Protein AF-I1QKT0-F1 (afdb_monomer_lite)

Structure (mmCIF, N/CA/C/O backbone):
data_AF-I1QKT0-F1
#
_entry.id   AF-I1QKT0-F1
#
loop_
_atom_site.group_PDB
_atom_site.id
_atom_site.type_symbol
_atom_site.label_atom_id
_atom_site.label_alt_id
_atom_site.label_comp_id
_atom_site.label_asym_id
_atom_site.label_entity_id
_atom_site.label_seq_id
_atom_site.pdbx_PDB_ins_code
_atom_site.Cartn_x
_atom_site.Cartn_y
_atom_site.Cartn_z
_atom_site.occupancy
_atom_site.B_iso_or_equiv
_atom_site.auth_seq_id
_atom_site.auth_comp_id
_atom_site.auth_asym_id
_atom_site.auth_atom_id
_atom_site.pdbx_PDB_model_num
ATOM 1 N N . MET A 1 1 ? 11.987 -48.556 74.167 1.00 38.94 1 MET A N 1
ATOM 2 C CA . MET A 1 1 ? 12.507 -47.455 73.329 1.00 38.94 1 MET A CA 1
ATOM 3 C C . MET A 1 1 ? 12.146 -47.822 71.893 1.00 38.94 1 MET A C 1
ATOM 5 O O . MET A 1 1 ? 12.717 -48.773 71.391 1.00 38.94 1 MET A O 1
ATOM 9 N N . LEU A 1 2 ? 10.962 -47.470 71.388 1.00 40.78 2 LEU A N 1
ATOM 10 C CA . LEU A 1 2 ? 10.458 -46.146 70.986 1.00 40.78 2 LEU A CA 1
ATOM 11 C C . LEU A 1 2 ? 11.027 -45.693 69.625 1.00 40.78 2 LEU A C 1
ATOM 13 O O . LEU A 1 2 ? 12.238 -45.647 69.462 1.00 40.78 2 LEU A O 1
ATOM 17 N N . GLN A 1 3 ? 10.089 -45.321 68.743 1.00 53.59 3 GLN A N 1
ATOM 18 C CA . GLN A 1 3 ? 10.191 -44.650 67.435 1.00 53.59 3 GLN A CA 1
ATOM 19 C C . GLN A 1 3 ? 10.609 -45.531 66.244 1.00 53.59 3 GLN A C 1
ATOM 21 O O . GLN A 1 3 ? 11.749 -45.960 66.164 1.00 53.59 3 GLN A O 1
ATOM 26 N N . SER A 1 4 ? 9.725 -45.986 65.340 1.00 47.38 4 SER A N 1
ATOM 27 C CA . SER A 1 4 ? 8.708 -45.312 64.493 1.00 47.38 4 SER A CA 1
ATOM 28 C C . SER A 1 4 ? 9.282 -44.320 63.473 1.00 47.38 4 SER A C 1
ATOM 30 O O . SER A 1 4 ? 10.376 -43.814 63.672 1.00 47.38 4 SER A O 1
ATOM 32 N N . ASN A 1 5 ? 8.492 -44.076 62.410 1.00 53.00 5 ASN A N 1
ATOM 33 C CA . ASN A 1 5 ? 8.657 -43.192 61.236 1.00 53.00 5 ASN A CA 1
ATOM 34 C C . ASN A 1 5 ? 9.783 -43.571 60.247 1.00 53.00 5 ASN A C 1
ATOM 36 O O . ASN A 1 5 ? 10.953 -43.517 60.580 1.00 53.00 5 ASN A O 1
ATOM 40 N N . LYS A 1 6 ? 9.517 -43.876 58.970 1.00 52.69 6 LYS A N 1
ATOM 41 C CA . LYS A 1 6 ? 8.591 -43.176 58.069 1.00 52.69 6 LYS A CA 1
ATOM 42 C C . LYS A 1 6 ? 8.251 -44.054 56.854 1.00 52.69 6 LYS A C 1
ATOM 44 O O . LYS A 1 6 ? 9.139 -44.589 56.199 1.00 52.69 6 LYS A O 1
ATOM 49 N N . ALA A 1 7 ? 6.959 -44.167 56.571 1.00 55.19 7 ALA A N 1
ATOM 50 C CA . ALA A 1 7 ? 6.425 -44.650 55.308 1.00 55.19 7 ALA A CA 1
ATOM 51 C C . ALA A 1 7 ? 6.807 -43.704 54.166 1.00 55.19 7 ALA A C 1
ATOM 53 O O . ALA A 1 7 ? 6.730 -42.496 54.369 1.00 55.19 7 ALA A O 1
ATOM 54 N N . VAL A 1 8 ? 7.107 -44.252 52.988 1.00 50.03 8 VAL A N 1
ATOM 55 C CA . VAL A 1 8 ? 6.541 -43.784 51.713 1.00 50.03 8 VAL A CA 1
ATOM 56 C C . VAL A 1 8 ? 6.430 -45.028 50.820 1.00 50.03 8 VAL A C 1
ATOM 58 O O . VAL A 1 8 ? 7.341 -45.380 50.077 1.00 50.03 8 VAL A O 1
ATOM 61 N N . ALA A 1 9 ? 5.305 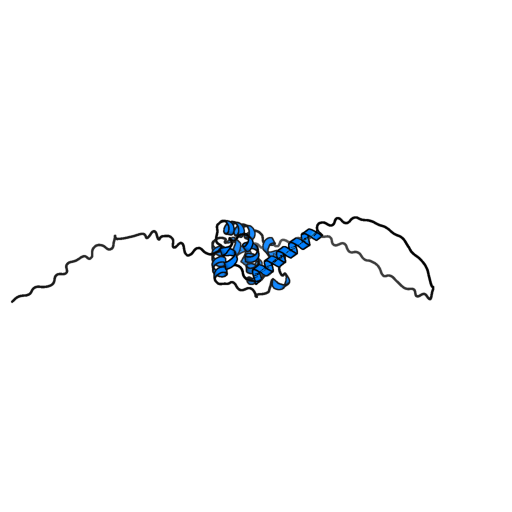-45.742 50.944 1.00 50.53 9 ALA A N 1
ATOM 62 C CA . ALA A 1 9 ? 4.664 -46.244 49.735 1.00 50.53 9 ALA A CA 1
ATOM 63 C C . ALA A 1 9 ? 4.443 -45.034 48.824 1.00 50.53 9 ALA A C 1
ATOM 65 O O . ALA A 1 9 ? 4.311 -43.932 49.349 1.00 50.53 9 ALA A O 1
ATOM 66 N N . GLU A 1 10 ? 4.423 -45.235 47.515 1.00 46.88 10 GLU A N 1
ATOM 67 C CA . GLU A 1 10 ? 3.449 -44.621 46.606 1.00 46.88 10 GLU A CA 1
ATOM 68 C C . GLU A 1 10 ? 4.054 -44.513 45.191 1.00 46.88 10 GLU A C 1
ATOM 70 O O . GLU A 1 10 ? 4.971 -43.748 44.912 1.00 46.88 10 GLU A O 1
ATOM 75 N N . ILE A 1 11 ? 3.471 -45.322 44.303 1.00 55.41 11 ILE A N 1
ATOM 76 C CA . ILE A 1 11 ? 3.022 -44.902 42.974 1.00 55.41 11 ILE A CA 1
ATOM 77 C C . ILE A 1 11 ? 4.114 -44.516 41.946 1.00 55.41 11 ILE A C 1
ATOM 79 O O . ILE A 1 11 ? 4.304 -43.356 41.605 1.00 55.41 11 ILE A O 1
ATOM 83 N N . SER A 1 12 ? 4.718 -45.520 41.293 1.00 51.53 12 SER A N 1
ATOM 84 C CA . SER A 1 12 ? 5.163 -45.388 39.885 1.00 51.53 12 SER A CA 1
ATOM 85 C C . SER A 1 12 ? 4.125 -46.011 38.942 1.00 51.53 12 SER A C 1
ATOM 87 O O . SER A 1 12 ? 4.390 -46.896 38.131 1.00 51.53 12 SER A O 1
ATOM 89 N N . LYS A 1 13 ? 2.873 -45.596 39.121 1.00 55.84 13 LYS A N 1
ATOM 90 C CA . LYS A 1 13 ? 1.760 -45.851 38.204 1.00 55.84 13 LYS A CA 1
ATOM 91 C C . LYS A 1 13 ? 1.127 -44.498 37.921 1.00 55.84 13 LYS A C 1
ATOM 93 O O . LYS A 1 13 ? 1.142 -43.652 38.792 1.00 55.84 13 LYS A O 1
ATOM 98 N N . ILE A 1 14 ? 0.593 -44.325 36.718 1.00 56.62 14 ILE A N 1
ATOM 99 C CA . ILE A 1 14 ? -0.082 -43.126 36.193 1.00 56.62 14 ILE A CA 1
ATOM 100 C C . ILE A 1 14 ? 0.774 -41.863 35.981 1.00 56.62 14 ILE A C 1
ATOM 102 O O . ILE A 1 14 ? 0.727 -40.906 36.737 1.00 56.62 14 ILE A O 1
ATOM 106 N N . ALA A 1 15 ? 1.410 -41.809 34.807 1.00 47.16 15 ALA A N 1
ATOM 107 C CA . ALA A 1 15 ? 1.423 -40.594 33.982 1.00 47.16 15 ALA A CA 1
ATOM 108 C C . ALA A 1 15 ? 0.999 -40.892 32.523 1.00 47.16 15 ALA A C 1
ATOM 110 O O . ALA A 1 15 ? 1.384 -40.192 31.598 1.00 47.16 15 ALA A O 1
ATOM 111 N N . SER A 1 16 ? 0.209 -41.958 32.307 1.00 52.94 16 SER A N 1
ATOM 112 C CA . SER A 1 16 ? -0.358 -42.316 30.990 1.00 52.94 16 SER A CA 1
ATOM 113 C C . SER A 1 16 ? -1.815 -41.864 30.803 1.00 52.94 16 SER A C 1
ATOM 115 O O . SER A 1 16 ? -2.448 -42.222 29.815 1.00 52.94 16 SER A O 1
ATOM 117 N N . SER A 1 17 ? -2.372 -41.081 31.724 1.00 62.09 17 SER A N 1
ATOM 118 C CA . SER A 1 17 ? -3.643 -40.383 31.516 1.00 62.09 17 SER A CA 1
ATOM 119 C C . SER A 1 17 ? -3.773 -39.298 32.578 1.00 62.09 17 SER A C 1
ATOM 121 O O . SER A 1 17 ? -3.925 -39.649 33.743 1.00 62.09 17 SER A O 1
ATOM 123 N N . LEU A 1 18 ? -3.650 -38.027 32.193 1.00 53.78 18 LEU A N 1
ATOM 124 C CA . LEU A 1 18 ? -4.218 -36.831 32.842 1.00 53.78 18 LEU A CA 1
ATOM 125 C C . LEU A 1 18 ? -3.650 -35.594 32.111 1.00 53.78 18 LEU A C 1
ATOM 127 O O . LEU A 1 18 ? -2.718 -34.965 32.585 1.00 53.78 18 LEU A O 1
ATOM 131 N N . LEU A 1 19 ? -3.993 -35.435 30.828 1.00 56.53 19 LEU A N 1
ATOM 132 C CA . LEU A 1 19 ? -4.877 -34.376 30.302 1.00 56.53 19 LEU A CA 1
ATOM 133 C C . LEU A 1 19 ? -4.107 -33.105 29.886 1.00 56.53 19 LEU A C 1
ATOM 135 O O . LEU A 1 19 ? -3.095 -32.785 30.497 1.00 56.53 19 LEU A O 1
ATOM 139 N N . PRO A 1 20 ? -4.645 -32.298 28.961 1.00 51.12 20 PRO A N 1
ATOM 140 C CA . PRO A 1 20 ? -5.552 -32.612 27.862 1.00 51.12 20 PRO A CA 1
ATOM 141 C C . PRO A 1 20 ? -4.847 -32.339 26.523 1.00 51.12 20 PRO A C 1
ATOM 143 O O . PRO A 1 20 ? -3.849 -31.624 26.455 1.00 51.12 20 PRO A O 1
ATOM 146 N N . PHE A 1 21 ? -5.406 -32.849 25.424 1.00 50.12 21 PHE A N 1
ATOM 147 C CA . PHE A 1 21 ? -5.375 -32.051 24.205 1.00 50.12 21 PHE A CA 1
ATOM 148 C C . PHE A 1 21 ? -6.003 -30.719 24.596 1.00 50.12 21 PHE A C 1
ATOM 150 O O . PHE A 1 21 ? -7.225 -30.608 24.678 1.00 50.12 21 PHE A O 1
ATOM 157 N N . GLY A 1 22 ? -5.157 -29.750 24.942 1.00 42.03 22 GLY A N 1
ATOM 158 C CA . GLY A 1 22 ? -5.508 -28.360 24.829 1.00 42.03 22 GLY A CA 1
ATOM 159 C C . GLY A 1 22 ? -5.864 -28.198 23.367 1.00 42.03 22 GLY A C 1
ATOM 160 O O . GLY A 1 22 ? -5.006 -27.984 22.518 1.00 42.03 22 GLY A O 1
ATOM 161 N N . GLN A 1 23 ? -7.150 -28.357 23.078 1.00 52.84 23 GLN A N 1
ATOM 162 C CA . GLN A 1 23 ? -7.882 -27.339 22.366 1.00 52.84 23 GLN A CA 1
ATOM 163 C C . GLN A 1 23 ? -7.471 -26.025 23.021 1.00 52.84 23 GLN A C 1
ATOM 165 O O . GLN A 1 23 ? -8.144 -25.556 23.929 1.00 52.84 23 GLN A O 1
ATOM 170 N N . GLY A 1 24 ? -6.282 -25.538 22.650 1.00 41.56 24 GLY A N 1
ATOM 171 C CA . GLY A 1 24 ? -5.974 -24.145 22.781 1.00 41.56 24 GLY A CA 1
ATOM 172 C C . GLY A 1 24 ? -7.106 -23.525 22.003 1.00 41.56 24 GLY A C 1
ATOM 173 O O . GLY A 1 24 ? 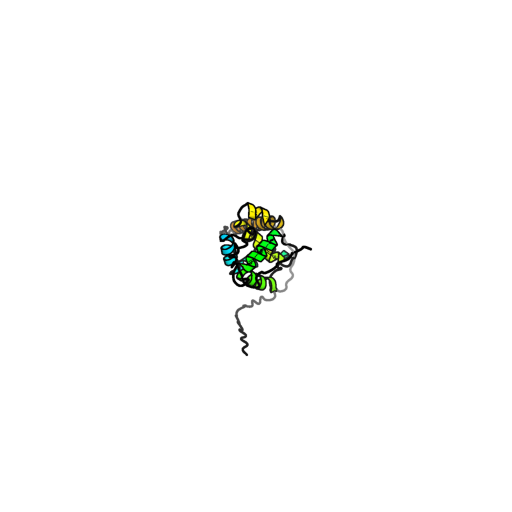-7.186 -23.690 20.784 1.00 41.56 24 GLY A O 1
ATOM 174 N N . ASP A 1 25 ? -8.068 -22.955 22.726 1.00 48.75 25 ASP A N 1
ATOM 175 C CA . ASP A 1 25 ? -8.292 -21.524 22.625 1.00 48.75 25 ASP A CA 1
ATOM 176 C C . ASP A 1 25 ? -7.280 -20.988 21.627 1.00 48.75 25 ASP A C 1
ATOM 178 O O . ASP A 1 25 ? -6.092 -20.885 21.944 1.00 48.75 25 ASP A O 1
ATOM 182 N N . ALA A 1 26 ? -7.734 -20.891 20.370 1.00 51.22 26 ALA A N 1
ATOM 183 C CA . ALA A 1 26 ? -6.980 -20.213 19.349 1.00 51.22 26 ALA A CA 1
ATOM 184 C C . ALA A 1 26 ? -6.479 -18.972 20.068 1.00 51.22 26 ALA A C 1
ATOM 186 O O . ALA A 1 26 ? -7.286 -18.225 20.630 1.00 51.22 26 ALA A O 1
ATOM 187 N N . ASP A 1 27 ? -5.160 -18.861 20.187 1.00 48.41 27 ASP A N 1
ATOM 188 C CA . ASP A 1 27 ? -4.527 -17.590 20.441 1.00 48.41 27 ASP A CA 1
ATOM 189 C C . ASP A 1 27 ? -4.976 -16.756 19.246 1.00 48.41 27 ASP A C 1
ATOM 191 O O . ASP A 1 27 ? -4.345 -16.726 18.191 1.00 48.41 27 ASP A O 1
ATOM 195 N N . GLU A 1 28 ? -6.196 -16.230 19.348 1.00 56.34 28 GLU A N 1
ATOM 196 C CA . GLU A 1 28 ? -6.723 -15.184 18.514 1.00 56.34 28 GLU A CA 1
ATOM 197 C C . GLU A 1 28 ? -5.904 -14.004 18.982 1.00 56.34 28 GLU A C 1
ATOM 199 O O . GLU A 1 28 ? -6.314 -13.231 19.849 1.00 56.34 28 GLU A O 1
ATOM 204 N N . GLY A 1 29 ? -4.654 -13.995 18.508 1.00 58.50 29 GLY A N 1
ATOM 205 C CA . GLY A 1 29 ? -3.717 -12.930 18.747 1.00 58.50 29 GLY A CA 1
ATOM 206 C C . GLY A 1 29 ? -4.432 -11.620 18.467 1.00 58.50 29 GLY A C 1
ATOM 207 O O . GLY A 1 29 ? -5.350 -11.567 17.642 1.00 58.50 29 GLY A O 1
ATOM 208 N N . GLU A 1 30 ? -4.030 -10.590 19.205 1.00 72.50 30 GLU A N 1
ATOM 209 C CA . GLU A 1 30 ? -4.572 -9.237 19.099 1.00 72.50 30 GLU A CA 1
ATOM 210 C C . GLU A 1 30 ? -4.972 -8.906 17.648 1.00 72.50 30 GLU A C 1
ATOM 212 O O . GLU A 1 30 ? -4.143 -9.058 16.740 1.00 72.50 30 GLU A O 1
ATOM 217 N N . PRO A 1 31 ? -6.236 -8.502 17.407 1.00 81.75 31 PRO A N 1
ATOM 218 C CA . PRO A 1 31 ? -6.737 -8.300 16.058 1.00 81.75 31 PRO A CA 1
ATOM 219 C C . PRO A 1 31 ? -5.851 -7.287 15.335 1.00 81.75 31 PRO A C 1
ATOM 221 O O . PRO A 1 31 ? -5.712 -6.138 15.756 1.00 81.75 31 PRO A O 1
ATOM 224 N N . VAL A 1 32 ? -5.231 -7.724 14.239 1.00 91.69 32 VAL A N 1
ATOM 225 C CA . VAL A 1 32 ? -4.313 -6.876 13.480 1.00 91.69 32 VAL A CA 1
ATOM 226 C C . VAL A 1 32 ? -5.112 -5.784 12.774 1.00 91.69 32 VAL A C 1
ATOM 228 O O . VAL A 1 32 ? -6.033 -6.064 12.003 1.00 91.69 32 VAL A O 1
ATOM 231 N N . ALA A 1 33 ? -4.736 -4.529 13.022 1.00 92.00 33 ALA A N 1
ATOM 232 C CA . ALA A 1 33 ? -5.402 -3.362 12.455 1.00 92.00 33 ALA A CA 1
ATOM 233 C C . ALA A 1 33 ? -5.543 -3.476 10.931 1.00 92.00 33 ALA A C 1
ATOM 235 O O . ALA A 1 33 ? -4.587 -3.795 10.219 1.00 92.00 33 ALA A O 1
ATOM 236 N N . GLY A 1 34 ? -6.743 -3.210 10.415 1.00 92.38 34 GLY A N 1
ATOM 237 C CA . GLY A 1 34 ? -7.033 -3.230 8.984 1.00 92.38 34 GLY A CA 1
ATOM 238 C C . GLY A 1 34 ? -7.089 -4.615 8.333 1.00 92.38 34 GLY A C 1
ATOM 239 O O . GLY A 1 34 ? -7.236 -4.683 7.116 1.00 92.38 34 GLY A O 1
ATOM 240 N N . VAL A 1 35 ? -6.988 -5.716 9.085 1.00 95.00 35 VAL A N 1
ATOM 241 C CA . VAL A 1 35 ? -7.100 -7.084 8.546 1.00 95.00 35 VAL A CA 1
ATOM 242 C C . VAL A 1 35 ? -8.543 -7.581 8.665 1.00 95.00 35 VAL A C 1
ATOM 244 O O . VAL A 1 35 ? -8.858 -8.478 9.440 1.00 95.00 35 VAL A O 1
ATOM 247 N N . THR A 1 36 ? -9.450 -6.969 7.899 1.00 95.62 36 THR A N 1
ATOM 248 C CA . THR A 1 36 ? -10.845 -7.432 7.775 1.00 95.62 36 THR A CA 1
ATOM 249 C C . THR A 1 36 ? -11.040 -8.256 6.504 1.00 95.62 36 THR A C 1
ATOM 251 O O . THR A 1 36 ? -10.256 -8.147 5.559 1.00 95.62 36 THR A O 1
ATOM 254 N N . GLU A 1 37 ? -12.108 -9.054 6.440 1.00 95.50 37 GLU A N 1
ATOM 255 C CA . GLU A 1 37 ? -12.431 -9.862 5.254 1.00 95.50 37 GLU A CA 1
ATOM 256 C C . GLU A 1 37 ? -12.577 -8.991 3.993 1.00 95.50 37 GLU A C 1
ATOM 258 O O . GLU A 1 37 ? -12.076 -9.331 2.921 1.00 95.50 37 GLU A O 1
ATOM 263 N N . GLU A 1 38 ? -13.198 -7.814 4.115 1.00 96.19 38 GLU A N 1
ATOM 264 C CA . GLU A 1 38 ? -13.367 -6.874 3.003 1.00 96.19 38 GLU A CA 1
ATOM 265 C C . GLU A 1 38 ? -12.023 -6.371 2.476 1.00 96.19 38 GLU A C 1
ATOM 267 O O . GLU A 1 38 ? -11.852 -6.195 1.263 1.00 96.19 38 GLU A O 1
ATOM 272 N N . VAL A 1 39 ? -11.067 -6.148 3.380 1.00 97.50 39 VAL A N 1
ATOM 273 C CA . VAL A 1 39 ? -9.709 -5.773 3.008 1.00 97.50 39 VAL A CA 1
ATOM 274 C C . VAL A 1 39 ? -9.007 -6.947 2.338 1.00 97.50 39 VAL A C 1
ATOM 276 O O . VAL A 1 39 ? -8.449 -6.757 1.263 1.00 97.50 39 VAL A O 1
ATOM 279 N N . VAL A 1 40 ? -9.081 -8.161 2.885 1.00 97.88 40 VAL A N 1
ATOM 280 C CA . VAL A 1 40 ? -8.449 -9.353 2.290 1.00 97.88 40 VAL A CA 1
ATOM 281 C C . VAL A 1 40 ? -8.949 -9.594 0.860 1.00 97.88 40 VAL A C 1
ATOM 283 O O . VAL A 1 40 ? -8.148 -9.807 -0.056 1.00 97.88 40 VAL A O 1
ATOM 286 N N . VAL A 1 41 ? -10.262 -9.491 0.628 1.00 98.19 41 VAL A N 1
ATOM 287 C CA . VAL A 1 41 ? -10.858 -9.601 -0.715 1.00 98.19 41 VAL A CA 1
ATOM 288 C C . VAL A 1 41 ? -10.353 -8.492 -1.640 1.00 98.19 41 VAL A C 1
ATOM 290 O O . VAL A 1 41 ? -10.012 -8.755 -2.796 1.00 98.19 41 VAL A O 1
ATOM 293 N N . PHE A 1 42 ? -10.277 -7.253 -1.147 1.00 98.12 42 PHE A N 1
ATOM 294 C CA . PHE A 1 42 ? -9.739 -6.131 -1.913 1.00 98.12 42 PHE A CA 1
ATOM 295 C C . PHE A 1 42 ? -8.269 -6.338 -2.292 1.00 98.12 42 PHE A C 1
ATOM 297 O O . PHE A 1 42 ? -7.913 -6.152 -3.457 1.00 98.12 42 PHE A O 1
ATOM 304 N N . VAL A 1 43 ? -7.439 -6.761 -1.338 1.00 98.31 43 VAL A N 1
ATOM 305 C CA . VAL A 1 43 ? -6.013 -7.031 -1.537 1.00 98.31 43 VAL A CA 1
ATOM 306 C C . VAL A 1 43 ? -5.837 -8.131 -2.577 1.00 98.31 43 VAL A C 1
ATOM 308 O O . VAL A 1 43 ? -5.146 -7.921 -3.570 1.00 98.31 43 VAL A O 1
ATOM 311 N N . ARG A 1 44 ? -6.568 -9.247 -2.450 1.00 98.06 44 ARG A N 1
ATOM 312 C CA . ARG A 1 44 ? -6.565 -10.319 -3.458 1.00 98.06 44 ARG A CA 1
ATOM 313 C C . ARG A 1 44 ? -6.892 -9.792 -4.854 1.00 98.06 44 ARG A C 1
ATOM 315 O O . ARG A 1 44 ? -6.244 -10.183 -5.820 1.00 98.06 44 ARG A O 1
ATOM 322 N N . HIS A 1 45 ? -7.874 -8.901 -4.975 1.00 97.81 45 HIS A N 1
ATOM 323 C CA . HIS A 1 45 ? -8.252 -8.324 -6.265 1.00 97.81 45 HIS A CA 1
ATOM 324 C C . HIS A 1 45 ? -7.126 -7.482 -6.879 1.00 97.81 45 HIS A C 1
ATOM 326 O O . HIS A 1 45 ? -6.774 -7.695 -8.041 1.00 97.81 45 HIS A O 1
ATOM 332 N N . ILE A 1 46 ? -6.527 -6.559 -6.120 1.00 97.50 46 ILE A N 1
ATOM 333 C CA . ILE A 1 46 ? -5.445 -5.701 -6.638 1.00 97.50 46 ILE A CA 1
ATOM 334 C C . ILE A 1 46 ? -4.150 -6.479 -6.908 1.00 97.50 46 ILE A C 1
ATOM 336 O O . ILE A 1 46 ? -3.404 -6.122 -7.820 1.00 97.50 46 ILE A O 1
ATOM 340 N N . SER A 1 47 ? -3.902 -7.579 -6.189 1.00 97.88 47 SER A N 1
ATOM 341 C CA . SER A 1 47 ? -2.727 -8.431 -6.400 1.00 97.88 47 SER A CA 1
ATOM 342 C C . SER A 1 47 ? -2.719 -9.141 -7.754 1.00 97.88 47 SER A C 1
ATOM 344 O O . SER A 1 47 ? -1.661 -9.497 -8.255 1.00 97.88 47 SER A O 1
ATOM 346 N N . THR A 1 48 ? -3.882 -9.329 -8.383 1.00 96.19 48 THR A N 1
ATOM 347 C CA . THR A 1 48 ? -3.978 -9.981 -9.704 1.00 96.19 48 THR A CA 1
ATOM 348 C C . THR A 1 48 ? -3.714 -9.040 -10.883 1.00 96.19 48 THR A C 1
ATOM 350 O O . THR A 1 48 ? -3.788 -9.466 -12.034 1.00 96.19 48 THR A O 1
ATOM 353 N N . ARG A 1 49 ? -3.448 -7.755 -10.618 1.00 96.38 49 ARG A N 1
ATOM 354 C CA . ARG A 1 49 ? -3.447 -6.688 -11.626 1.00 96.38 49 ARG A CA 1
ATOM 355 C C . ARG A 1 49 ? -2.184 -5.834 -11.520 1.00 96.38 49 ARG A C 1
ATOM 357 O O . ARG A 1 49 ? -2.222 -4.818 -10.816 1.00 96.38 49 ARG A O 1
ATOM 364 N N . PRO A 1 50 ? -1.091 -6.205 -12.213 1.00 95.06 50 PRO A N 1
ATOM 365 C CA . PRO A 1 50 ? 0.153 -5.436 -12.218 1.00 95.06 50 PRO A CA 1
ATOM 366 C C . PRO A 1 50 ? -0.055 -3.961 -12.582 1.00 95.06 50 PRO A C 1
ATOM 368 O O . PRO A 1 50 ? 0.583 -3.079 -12.013 1.00 95.06 50 PRO A O 1
ATOM 371 N N . GLU A 1 51 ? -1.015 -3.680 -13.463 1.00 94.88 51 GLU A N 1
ATOM 372 C CA . GLU A 1 51 ? -1.360 -2.336 -13.933 1.00 94.88 51 GLU A CA 1
ATOM 373 C C . GLU A 1 51 ? -1.813 -1.424 -12.785 1.00 94.88 51 GLU A C 1
ATOM 375 O O . GLU A 1 51 ? -1.570 -0.224 -12.817 1.00 94.88 51 GLU A O 1
ATOM 380 N N . THR A 1 52 ? -2.412 -1.984 -11.725 1.00 93.50 52 THR A N 1
ATOM 381 C CA . THR A 1 52 ? -2.818 -1.219 -10.529 1.00 93.50 52 THR A CA 1
ATOM 382 C C . THR A 1 52 ? -1.628 -0.527 -9.862 1.00 93.50 52 THR A C 1
ATOM 384 O O . THR A 1 52 ? -1.785 0.551 -9.295 1.00 93.50 52 THR A O 1
ATOM 387 N N . TRP A 1 53 ? -0.450 -1.145 -9.949 1.00 94.06 53 TRP A N 1
ATOM 388 C CA . TRP A 1 53 ? 0.797 -0.679 -9.350 1.00 94.06 53 TRP A CA 1
ATOM 389 C C . TRP A 1 53 ? 1.630 0.113 -10.359 1.00 94.06 53 TRP A C 1
ATOM 391 O O . TRP A 1 53 ? 2.163 1.173 -10.044 1.00 94.06 53 TRP A O 1
ATOM 401 N N . LEU A 1 54 ? 1.728 -0.388 -11.594 1.00 92.44 54 LEU A N 1
ATOM 402 C CA . LEU A 1 54 ? 2.572 0.196 -12.636 1.00 92.44 54 LEU A CA 1
ATOM 403 C C . LEU A 1 54 ? 1.995 1.485 -13.221 1.00 92.44 54 LEU A C 1
ATOM 405 O O . LEU A 1 54 ? 2.759 2.423 -13.439 1.00 92.44 54 LEU A O 1
ATOM 409 N N . ASP A 1 55 ? 0.677 1.568 -13.404 1.00 90.50 55 ASP A N 1
ATOM 410 C CA . ASP A 1 55 ? 0.009 2.763 -13.938 1.00 90.50 55 ASP A CA 1
ATOM 411 C C . ASP A 1 55 ? -0.390 3.749 -12.832 1.00 90.50 55 ASP A C 1
ATOM 413 O O . ASP A 1 55 ? -1.091 4.737 -13.082 1.00 90.50 55 ASP A O 1
ATOM 417 N N . PHE A 1 56 ? 0.022 3.480 -11.591 1.00 89.56 56 PHE A N 1
ATOM 418 C CA . PHE A 1 56 ? -0.322 4.325 -10.466 1.00 89.56 56 PHE A CA 1
ATOM 419 C C . PHE A 1 56 ? 0.291 5.724 -10.668 1.00 89.56 56 PHE A C 1
ATOM 421 O O . PHE A 1 56 ? 1.504 5.849 -10.842 1.00 89.56 56 PHE A O 1
ATOM 428 N N . PRO A 1 57 ? -0.528 6.795 -10.679 1.00 82.25 57 PRO A N 1
ATOM 429 C CA . PRO A 1 57 ? -0.105 8.118 -11.145 1.00 82.25 57 PRO A CA 1
ATOM 430 C C . PRO A 1 57 ? 0.826 8.839 -10.169 1.00 82.25 57 PRO A C 1
ATOM 432 O O . PRO A 1 57 ? 1.255 9.958 -10.449 1.00 82.25 57 PRO A O 1
ATOM 435 N N . LEU A 1 58 ? 1.106 8.233 -9.018 1.00 67.75 58 LEU A N 1
ATOM 436 C CA . LEU A 1 58 ? 1.967 8.824 -8.018 1.00 67.75 58 LEU A CA 1
ATOM 437 C C . LEU A 1 58 ? 3.433 8.540 -8.333 1.00 67.75 58 LEU A C 1
ATOM 439 O O . LEU A 1 58 ? 3.860 7.394 -8.441 1.00 67.75 58 LEU A O 1
ATOM 443 N N . PHE A 1 59 ? 4.174 9.638 -8.463 1.00 65.06 59 PHE A N 1
ATOM 444 C CA . PHE A 1 59 ? 5.623 9.714 -8.348 1.00 65.06 59 PHE A CA 1
ATOM 445 C C . PHE A 1 59 ? 6.418 8.720 -9.204 1.00 65.06 59 PHE A C 1
ATOM 447 O O . PHE A 1 59 ? 7.248 7.969 -8.699 1.00 65.06 59 PHE A O 1
ATOM 454 N N . ILE A 1 60 ? 6.269 8.787 -10.533 1.00 68.12 60 ILE A N 1
ATOM 455 C CA . ILE A 1 60 ? 7.207 8.114 -11.458 1.00 68.12 60 ILE A CA 1
ATOM 456 C C . ILE A 1 60 ? 8.669 8.438 -11.082 1.00 68.12 60 ILE A C 1
ATOM 458 O O . ILE A 1 60 ? 9.536 7.577 -11.195 1.00 68.12 60 ILE A O 1
ATOM 462 N N . SER A 1 61 ? 8.929 9.649 -10.575 1.00 71.06 61 SER A N 1
ATOM 463 C CA . SER A 1 61 ? 10.233 10.072 -10.055 1.00 71.06 61 SER A CA 1
ATOM 464 C C . SER A 1 61 ? 10.644 9.432 -8.720 1.00 71.06 61 SER A C 1
ATOM 466 O O . SER A 1 61 ? 11.838 9.277 -8.497 1.00 71.06 61 SER A O 1
ATOM 468 N N . GLU A 1 62 ? 9.708 9.055 -7.843 1.00 77.81 62 GLU A N 1
ATOM 469 C CA . GLU A 1 62 ? 9.993 8.412 -6.539 1.00 77.81 62 GLU A CA 1
ATOM 470 C C . GLU A 1 62 ? 9.877 6.884 -6.599 1.00 77.81 62 GLU A C 1
ATOM 472 O O . GLU A 1 62 ? 10.101 6.199 -5.609 1.00 77.81 62 GLU A O 1
ATOM 477 N N . ARG A 1 63 ? 9.563 6.320 -7.766 1.00 83.94 63 ARG A N 1
ATOM 478 C CA . ARG A 1 63 ? 9.405 4.876 -7.987 1.00 83.94 63 ARG A CA 1
ATOM 479 C C . ARG A 1 63 ? 10.595 4.040 -7.507 1.00 83.94 63 ARG A C 1
ATOM 481 O O . ARG A 1 63 ? 10.422 2.895 -7.104 1.00 83.94 63 ARG A O 1
ATOM 488 N N . TYR A 1 64 ? 11.790 4.621 -7.553 1.00 84.81 64 TYR A N 1
ATOM 489 C CA . TYR A 1 64 ? 13.040 4.002 -7.109 1.00 84.81 64 TYR A CA 1
ATOM 490 C C . TYR A 1 64 ? 13.600 4.637 -5.829 1.00 84.81 64 TYR A C 1
ATOM 492 O O . TYR A 1 64 ? 14.699 4.282 -5.411 1.00 84.81 64 TYR A O 1
ATOM 500 N N . ALA A 1 65 ? 12.881 5.590 -5.230 1.00 85.44 65 ALA A N 1
ATOM 501 C CA . ALA A 1 65 ? 13.245 6.143 -3.937 1.00 85.44 65 ALA A CA 1
ATOM 502 C C . ALA A 1 65 ? 12.919 5.125 -2.836 1.00 85.44 65 ALA A C 1
ATOM 504 O O . ALA A 1 65 ? 11.927 4.398 -2.912 1.00 85.44 65 ALA A O 1
ATOM 505 N N . ASP A 1 66 ? 13.778 5.069 -1.828 1.00 85.81 66 ASP A N 1
ATOM 506 C CA . ASP A 1 66 ? 13.631 4.209 -0.653 1.00 85.81 66 ASP A CA 1
ATOM 507 C C . ASP A 1 66 ? 13.444 5.091 0.590 1.00 85.81 66 ASP A C 1
ATOM 509 O O . ASP A 1 66 ? 14.230 5.062 1.529 1.00 85.81 66 ASP A O 1
ATOM 513 N N . ASP A 1 67 ? 12.471 6.005 0.522 1.00 88.06 67 ASP A N 1
ATOM 514 C CA . ASP A 1 67 ? 12.227 7.069 1.509 1.00 88.06 67 ASP A CA 1
ATOM 515 C C . ASP A 1 67 ? 10.950 6.854 2.341 1.00 88.06 67 ASP A C 1
ATOM 517 O O . ASP A 1 67 ? 10.589 7.689 3.178 1.00 88.06 67 ASP A O 1
ATOM 521 N N . PHE A 1 68 ? 10.263 5.732 2.116 1.00 92.31 68 PHE A N 1
ATOM 522 C CA . PHE A 1 68 ? 9.068 5.337 2.846 1.00 92.31 68 PHE A CA 1
ATOM 523 C C . PHE A 1 68 ? 9.354 4.113 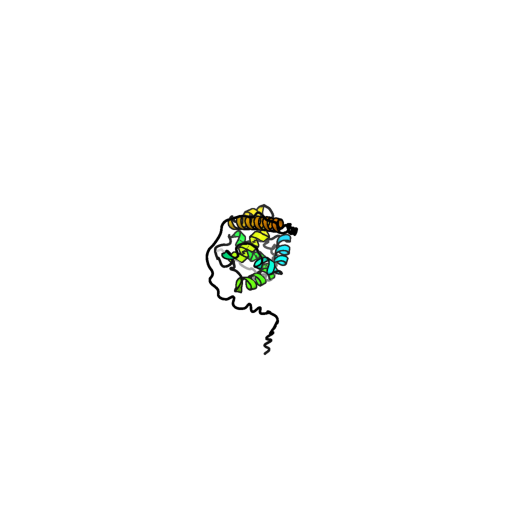3.716 1.00 92.31 68 PHE A C 1
ATOM 525 O O . PHE A 1 68 ? 9.538 3.004 3.218 1.00 92.31 68 PHE A O 1
ATOM 532 N N . GLU A 1 69 ? 9.345 4.325 5.028 1.00 95.44 69 GLU A N 1
ATOM 533 C CA . GLU A 1 69 ? 9.499 3.275 6.031 1.00 95.44 69 GLU A CA 1
ATOM 534 C C . GLU A 1 69 ? 8.137 2.915 6.634 1.00 95.44 69 GLU A C 1
ATOM 536 O O . GLU A 1 69 ? 7.304 3.784 6.905 1.00 95.44 69 GLU A O 1
ATOM 541 N N . LEU A 1 70 ? 7.918 1.620 6.863 1.00 96.69 70 LEU A N 1
ATOM 542 C CA . LEU A 1 70 ? 6.720 1.133 7.540 1.00 96.69 70 LEU A CA 1
ATOM 543 C C . LEU A 1 70 ? 6.813 1.406 9.041 1.00 96.69 70 LEU A C 1
ATOM 545 O O . LEU A 1 70 ? 7.802 1.050 9.677 1.00 96.69 70 LEU A O 1
ATOM 549 N N . SER A 1 71 ? 5.751 1.962 9.624 1.00 96.56 71 SER A N 1
ATOM 550 C CA . SER A 1 71 ? 5.579 1.949 11.078 1.00 96.56 71 SER A CA 1
ATOM 551 C C . SER A 1 71 ? 5.347 0.523 11.585 1.00 96.56 71 SER A C 1
ATOM 553 O O . SER A 1 71 ? 4.938 -0.353 10.821 1.00 96.56 71 SER A O 1
ATOM 555 N N . ASP A 1 72 ? 5.520 0.289 12.886 1.00 96.75 72 ASP A N 1
ATOM 556 C CA . ASP A 1 72 ? 5.306 -1.036 13.487 1.00 96.75 72 ASP A CA 1
ATOM 557 C C . ASP A 1 72 ? 3.918 -1.613 13.151 1.00 96.75 72 ASP A C 1
ATOM 559 O O . ASP A 1 72 ? 3.796 -2.767 12.740 1.00 96.75 72 ASP A O 1
ATOM 563 N N . ALA A 1 73 ? 2.866 -0.792 13.242 1.00 96.12 73 ALA A N 1
ATOM 564 C CA . ALA A 1 73 ? 1.503 -1.207 12.909 1.00 96.12 73 ALA A CA 1
ATOM 565 C C . ALA A 1 73 ? 1.354 -1.563 11.420 1.00 96.12 73 ALA A C 1
ATOM 567 O O . ALA A 1 73 ? 0.707 -2.552 11.072 1.00 96.12 73 ALA A O 1
ATOM 568 N N . GLN A 1 74 ? 1.980 -0.782 10.537 1.00 98.12 74 GLN A N 1
ATOM 569 C CA . GLN A 1 74 ? 1.967 -1.050 9.102 1.00 98.12 74 GLN A CA 1
ATOM 570 C C . GLN A 1 74 ? 2.761 -2.308 8.746 1.00 98.12 74 GLN A C 1
ATOM 572 O O . GLN A 1 74 ? 2.328 -3.068 7.884 1.00 98.12 74 GLN A O 1
ATOM 577 N N . TYR A 1 75 ? 3.883 -2.557 9.420 1.00 97.75 75 TYR A N 1
ATOM 578 C CA . TYR A 1 75 ? 4.694 -3.754 9.229 1.00 97.75 75 TYR A CA 1
ATOM 579 C C . TYR A 1 75 ? 3.935 -5.020 9.641 1.00 97.75 75 TYR A C 1
ATOM 581 O O . TYR A 1 75 ? 3.859 -5.974 8.868 1.00 97.75 75 TYR A O 1
ATOM 589 N N . VAL A 1 76 ? 3.290 -5.012 10.814 1.00 97.56 76 VAL A N 1
ATOM 590 C CA . VAL A 1 76 ? 2.458 -6.139 11.274 1.00 97.56 76 VAL A CA 1
ATOM 591 C C . VAL A 1 76 ? 1.283 -6.382 10.319 1.00 97.56 76 VAL A C 1
ATOM 593 O O . VAL A 1 76 ? 0.999 -7.531 9.970 1.00 97.56 76 VAL A O 1
ATOM 596 N N . HIS A 1 77 ? 0.633 -5.316 9.839 1.00 97.94 77 HIS A N 1
ATOM 597 C CA . HIS A 1 77 ? -0.415 -5.418 8.824 1.00 97.94 77 HIS A CA 1
ATOM 598 C C . HIS A 1 77 ? 0.108 -6.034 7.516 1.00 97.94 77 HIS A C 1
ATOM 600 O O . HIS A 1 77 ? -0.497 -6.969 6.990 1.00 97.94 77 HIS A O 1
ATOM 606 N N . ALA A 1 78 ? 1.233 -5.532 7.000 1.00 98.06 78 ALA A N 1
ATOM 607 C CA . ALA A 1 78 ? 1.851 -5.996 5.761 1.00 98.06 78 ALA A CA 1
ATOM 608 C C . ALA A 1 78 ? 2.202 -7.489 5.830 1.00 98.06 78 ALA A C 1
ATOM 610 O O . ALA A 1 78 ? 1.779 -8.252 4.963 1.00 98.06 78 ALA A O 1
ATOM 611 N N . LEU A 1 79 ? 2.875 -7.920 6.903 1.00 97.44 79 LEU A N 1
ATOM 612 C CA . LEU A 1 79 ? 3.200 -9.331 7.130 1.00 97.44 79 LEU A CA 1
ATOM 613 C C . LEU A 1 79 ? 1.951 -10.215 7.189 1.00 97.44 79 LEU A C 1
ATOM 615 O O . LEU A 1 79 ? 1.913 -11.297 6.605 1.00 97.44 79 LEU A O 1
ATOM 619 N N . SER A 1 80 ? 0.909 -9.753 7.882 1.00 97.31 80 SER A N 1
ATOM 620 C CA . SER A 1 80 ? -0.352 -10.492 7.980 1.00 97.31 80 SER A CA 1
ATOM 621 C C . SER A 1 80 ? -1.003 -10.657 6.604 1.00 97.31 80 SER A C 1
ATOM 623 O O . SER A 1 80 ? -1.462 -11.745 6.258 1.00 97.31 80 SER A O 1
ATOM 625 N N . MET A 1 81 ? -0.991 -9.606 5.782 1.00 97.75 81 MET A N 1
ATOM 626 C CA . MET A 1 81 ? -1.555 -9.633 4.432 1.00 97.75 81 MET A CA 1
ATOM 627 C C . MET A 1 81 ? -0.748 -10.485 3.455 1.00 97.75 81 MET A C 1
ATOM 629 O O . MET A 1 81 ? -1.350 -11.183 2.643 1.00 97.75 81 MET A O 1
ATOM 633 N N . GLU A 1 82 ? 0.582 -10.500 3.551 1.00 97.44 82 GLU A N 1
ATOM 634 C CA . GLU A 1 82 ? 1.430 -11.398 2.754 1.00 97.44 82 GLU A CA 1
ATOM 635 C C . GLU A 1 82 ? 1.155 -12.880 3.064 1.00 97.44 82 GLU A C 1
ATOM 637 O O . GLU A 1 82 ? 1.164 -13.714 2.156 1.00 97.44 82 GLU A O 1
ATOM 642 N N . HIS A 1 83 ? 0.846 -13.218 4.322 1.00 96.69 83 HIS A N 1
ATOM 643 C CA . HIS A 1 83 ? 0.448 -14.577 4.702 1.00 96.69 83 HIS A CA 1
ATOM 644 C C . HIS A 1 83 ? -0.967 -14.942 4.236 1.00 96.69 83 HIS A C 1
ATOM 646 O O . HIS A 1 83 ? -1.193 -16.049 3.744 1.00 96.69 83 HIS A O 1
ATOM 652 N N . LEU A 1 84 ? -1.931 -14.031 4.391 1.00 97.25 84 LEU A N 1
ATOM 653 C CA . LEU A 1 84 ? -3.333 -14.272 4.032 1.00 97.25 84 LEU A CA 1
ATOM 654 C C . LEU A 1 84 ? -3.569 -14.243 2.516 1.00 97.25 84 LEU A C 1
ATOM 656 O O . LEU A 1 84 ? -4.459 -14.926 1.999 1.00 97.25 84 LEU A O 1
ATOM 660 N N . VAL A 1 85 ? -2.772 -13.457 1.791 1.00 98.00 85 VAL A N 1
ATOM 661 C CA . VAL A 1 85 ? -2.895 -13.237 0.351 1.00 98.00 85 VAL A CA 1
ATOM 662 C C . VAL A 1 85 ? -1.541 -13.483 -0.325 1.00 98.00 85 VAL A C 1
ATOM 664 O O . VAL A 1 85 ? -0.862 -12.530 -0.698 1.00 98.00 85 VAL A O 1
ATOM 667 N N . PRO A 1 86 ? -1.153 -14.749 -0.578 1.00 97.88 86 PRO A N 1
ATOM 668 C CA . PRO A 1 86 ? 0.132 -15.068 -1.212 1.00 97.88 86 PRO A CA 1
ATOM 669 C C . PRO A 1 86 ? 0.346 -14.386 -2.570 1.00 97.88 86 PRO A C 1
ATOM 671 O O . PRO A 1 86 ? 1.467 -14.026 -2.915 1.00 97.88 86 PRO A O 1
ATOM 674 N N . SER A 1 87 ? -0.737 -14.112 -3.311 1.00 98.00 87 SER A N 1
ATOM 675 C CA . SER A 1 87 ? -0.664 -13.360 -4.568 1.00 98.00 87 SER A CA 1
ATOM 676 C C . SER A 1 87 ? -0.132 -11.932 -4.393 1.00 98.00 87 SER A C 1
ATO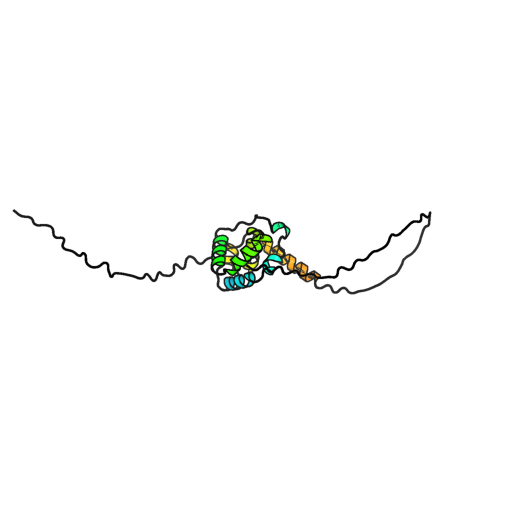M 678 O O . SER A 1 87 ? 0.372 -11.362 -5.356 1.00 98.00 87 SER A O 1
ATOM 680 N N . LEU A 1 88 ? -0.257 -11.334 -3.199 1.00 98.50 88 LEU A N 1
ATOM 681 C CA . LEU A 1 88 ? 0.342 -10.036 -2.876 1.00 98.50 88 LEU A CA 1
ATOM 682 C C . LEU A 1 88 ? 1.868 -10.142 -2.842 1.00 98.50 88 LEU A C 1
ATOM 684 O O . LEU A 1 88 ? 2.554 -9.314 -3.435 1.00 98.50 88 LEU A O 1
ATOM 688 N N . SER A 1 89 ? 2.387 -11.189 -2.206 1.00 97.88 89 SER A N 1
ATOM 689 C CA . SER A 1 89 ? 3.820 -11.479 -2.160 1.00 97.88 89 SER A CA 1
ATOM 690 C C . SER A 1 89 ? 4.367 -11.779 -3.556 1.00 97.88 89 SER A C 1
ATOM 692 O O . SER A 1 89 ? 5.419 -11.261 -3.925 1.00 97.88 89 SER A O 1
ATOM 694 N N . ASP A 1 90 ? 3.622 -12.545 -4.361 1.00 98.00 90 ASP A N 1
ATOM 695 C CA . ASP A 1 90 ? 3.996 -12.864 -5.742 1.00 98.00 90 ASP A CA 1
ATOM 696 C C . ASP A 1 90 ? 4.100 -11.601 -6.608 1.00 98.00 90 ASP A C 1
ATOM 698 O O . ASP A 1 90 ? 5.100 -11.401 -7.303 1.00 98.00 90 ASP A O 1
ATOM 702 N N . ILE A 1 91 ? 3.092 -10.717 -6.556 1.00 97.94 91 ILE A N 1
ATOM 703 C CA . ILE A 1 91 ? 3.114 -9.481 -7.346 1.00 97.94 91 ILE A CA 1
ATOM 704 C C . ILE A 1 91 ? 4.178 -8.506 -6.840 1.00 97.94 91 ILE A C 1
ATOM 706 O O . ILE A 1 91 ? 4.845 -7.871 -7.657 1.00 97.94 91 ILE A O 1
ATOM 710 N N . LYS A 1 92 ? 4.390 -8.426 -5.518 1.00 97.94 92 LYS A N 1
ATOM 711 C CA . LYS A 1 92 ? 5.468 -7.629 -4.926 1.00 97.94 92 LYS A CA 1
ATOM 712 C C . LYS A 1 92 ? 6.817 -8.102 -5.454 1.00 97.94 92 LYS A C 1
ATOM 714 O O . LYS A 1 92 ? 7.573 -7.300 -5.985 1.00 97.94 92 LYS A O 1
ATOM 719 N N . ALA A 1 93 ? 7.100 -9.403 -5.380 1.00 97.50 93 ALA A N 1
ATOM 720 C CA . ALA A 1 93 ? 8.352 -9.970 -5.874 1.00 97.50 93 ALA A CA 1
ATOM 721 C C . ALA A 1 93 ? 8.546 -9.725 -7.380 1.00 97.50 93 ALA A C 1
ATOM 723 O O . ALA A 1 93 ? 9.646 -9.381 -7.809 1.00 97.50 93 ALA A O 1
ATOM 724 N N . ALA A 1 94 ? 7.482 -9.858 -8.178 1.00 96.50 94 ALA A N 1
ATOM 725 C CA . ALA A 1 94 ? 7.538 -9.611 -9.614 1.00 96.50 94 ALA A CA 1
ATOM 726 C C . ALA A 1 94 ? 7.879 -8.146 -9.930 1.00 96.50 94 ALA A C 1
ATOM 728 O O . ALA A 1 94 ? 8.834 -7.882 -10.657 1.00 96.50 94 ALA A O 1
ATOM 729 N N . ILE A 1 95 ? 7.136 -7.196 -9.360 1.00 94.94 95 ILE A N 1
ATOM 730 C CA . ILE A 1 95 ? 7.254 -5.774 -9.702 1.00 94.94 95 ILE A CA 1
ATOM 731 C C . ILE A 1 95 ? 8.475 -5.134 -9.030 1.00 94.94 95 ILE A C 1
ATOM 733 O O . ILE A 1 95 ? 9.184 -4.357 -9.666 1.00 94.94 95 ILE A O 1
ATOM 737 N N . CYS A 1 96 ? 8.784 -5.479 -7.778 1.00 94.94 96 CYS A N 1
ATOM 738 C CA . CYS A 1 96 ? 9.930 -4.901 -7.071 1.00 94.94 96 CYS A CA 1
ATOM 739 C C . CYS A 1 96 ? 11.284 -5.397 -7.603 1.00 94.94 96 CYS A C 1
ATOM 741 O O . CYS A 1 96 ? 12.322 -4.816 -7.296 1.00 94.94 96 CYS A O 1
ATOM 743 N N . SER A 1 97 ? 11.297 -6.453 -8.425 1.00 93.38 97 SER A N 1
ATOM 744 C CA . SER A 1 97 ? 12.525 -6.921 -9.073 1.00 93.38 97 SER A CA 1
ATOM 745 C C . SER A 1 97 ? 13.015 -6.000 -10.200 1.00 93.38 97 SER A C 1
ATOM 747 O O . SER A 1 97 ? 14.205 -6.013 -10.522 1.00 93.38 97 SER A O 1
ATOM 749 N N . THR A 1 98 ? 12.123 -5.201 -10.800 1.00 90.19 98 THR A N 1
ATOM 750 C CA . THR A 1 98 ? 12.412 -4.439 -12.029 1.00 90.19 98 THR A CA 1
ATOM 751 C C . THR A 1 98 ? 11.843 -3.025 -12.052 1.00 90.19 98 THR A C 1
ATOM 753 O O . THR A 1 98 ? 12.469 -2.126 -12.614 1.00 90.19 98 THR A O 1
ATOM 756 N N . ASP A 1 99 ? 10.669 -2.805 -11.466 1.00 91.75 99 ASP A N 1
ATOM 757 C CA . ASP A 1 99 ? 9.835 -1.646 -11.778 1.00 91.75 99 ASP A CA 1
ATOM 758 C C . ASP A 1 99 ? 9.633 -0.673 -10.617 1.00 91.75 99 ASP A C 1
ATOM 760 O O . ASP A 1 99 ? 9.183 0.436 -10.885 1.00 91.75 99 ASP A O 1
ATOM 764 N N . MET A 1 100 ? 9.912 -1.031 -9.359 1.00 93.25 100 MET A N 1
ATOM 765 C CA . MET A 1 100 ? 9.859 -0.096 -8.217 1.00 93.25 100 MET A CA 1
ATOM 766 C C . MET A 1 100 ? 10.605 -0.616 -6.980 1.00 93.25 100 MET A C 1
ATOM 768 O O . MET A 1 100 ? 10.936 -1.794 -6.910 1.00 93.25 100 MET A O 1
ATOM 772 N N . SER A 1 101 ? 10.859 0.253 -5.999 1.00 93.81 101 SER A N 1
ATOM 773 C CA . SER A 1 101 ? 11.333 -0.143 -4.665 1.00 93.81 101 SER A CA 1
ATOM 774 C C . SER A 1 101 ? 10.209 -0.774 -3.828 1.00 93.81 101 SER A C 1
ATOM 776 O O . SER A 1 101 ? 9.024 -0.510 -4.056 1.00 93.81 101 SER A O 1
ATOM 778 N N . GLU A 1 102 ? 10.563 -1.567 -2.810 1.00 95.56 102 GLU A N 1
ATOM 779 C CA . GLU A 1 102 ? 9.573 -2.071 -1.843 1.00 95.56 102 GLU A CA 1
ATOM 780 C C . GLU A 1 102 ? 8.898 -0.929 -1.071 1.00 95.56 102 GLU A C 1
ATOM 782 O O . GLU A 1 102 ? 7.687 -0.972 -0.855 1.00 95.56 102 GLU A O 1
ATOM 787 N N . ALA A 1 103 ? 9.644 0.124 -0.724 1.00 94.38 103 ALA A N 1
ATOM 788 C CA . ALA A 1 103 ? 9.099 1.340 -0.128 1.00 94.38 103 ALA A CA 1
ATOM 789 C C . ALA A 1 103 ? 7.987 1.954 -0.997 1.00 94.38 103 ALA A C 1
ATOM 791 O O . ALA A 1 103 ? 6.892 2.245 -0.506 1.00 94.38 103 ALA A O 1
ATOM 792 N N . CYS A 1 104 ? 8.218 2.082 -2.309 1.00 93.94 104 CYS A N 1
ATOM 793 C CA . CYS A 1 104 ? 7.217 2.595 -3.240 1.00 93.94 104 CYS A CA 1
ATOM 794 C C . CYS A 1 104 ? 5.997 1.668 -3.332 1.00 93.94 104 CYS A C 1
ATOM 796 O O . CYS A 1 104 ? 4.861 2.139 -3.236 1.00 93.94 104 CYS A O 1
ATOM 798 N N . PHE A 1 105 ? 6.215 0.353 -3.443 1.00 95.81 105 PHE A N 1
ATOM 799 C CA . PHE A 1 105 ? 5.137 -0.636 -3.455 1.00 95.81 105 PHE A CA 1
ATOM 800 C C . PHE A 1 105 ? 4.231 -0.487 -2.228 1.00 95.81 105 PHE A C 1
ATOM 802 O O . PHE A 1 105 ? 3.014 -0.339 -2.359 1.00 95.81 105 PHE A O 1
ATOM 809 N N . TRP A 1 106 ? 4.812 -0.442 -1.029 1.00 97.12 106 TRP A N 1
ATOM 810 C CA . TRP A 1 106 ? 4.033 -0.310 0.195 1.00 97.12 106 TRP A CA 1
ATOM 811 C C . TRP A 1 106 ? 3.345 1.050 0.327 1.00 97.12 106 TRP A C 1
ATOM 813 O O . TRP A 1 106 ? 2.193 1.111 0.763 1.00 97.12 106 TRP A O 1
ATOM 823 N N . LYS A 1 107 ? 3.980 2.141 -0.115 1.00 94.94 107 LYS A N 1
ATOM 824 C CA . LYS A 1 107 ? 3.344 3.466 -0.169 1.00 94.94 107 LYS A CA 1
ATOM 825 C C . LYS A 1 107 ? 2.082 3.425 -1.037 1.00 94.94 107 LYS A C 1
ATOM 827 O O . LYS A 1 107 ? 1.022 3.872 -0.599 1.00 94.94 107 LYS A O 1
ATOM 832 N N . ILE A 1 108 ? 2.160 2.828 -2.231 1.00 95.00 108 ILE A N 1
ATOM 833 C CA . ILE A 1 108 ? 1.005 2.640 -3.127 1.00 95.00 108 ILE A CA 1
ATOM 834 C C . ILE A 1 108 ? -0.070 1.779 -2.454 1.00 95.00 108 ILE A C 1
ATOM 836 O O . ILE A 1 108 ? -1.246 2.156 -2.454 1.00 95.00 108 ILE A O 1
ATOM 840 N N . TYR A 1 109 ? 0.328 0.660 -1.842 1.00 97.00 109 TYR A N 1
ATOM 841 C CA . TYR A 1 109 ? -0.574 -0.241 -1.127 1.00 97.00 109 TYR A CA 1
ATOM 842 C C . TYR A 1 109 ? -1.408 0.506 -0.079 1.00 97.00 109 TYR A C 1
ATOM 844 O O . TYR A 1 109 ? -2.638 0.447 -0.121 1.00 97.00 109 TYR A O 1
ATOM 852 N N . PHE A 1 110 ? -0.772 1.274 0.811 1.00 97.19 110 PHE A N 1
ATOM 853 C CA . PHE A 1 110 ? -1.489 1.991 1.867 1.00 97.19 110 PHE A CA 1
ATOM 854 C C . PHE A 1 110 ? -2.359 3.137 1.336 1.00 97.19 110 PHE A C 1
ATOM 856 O O . PHE A 1 110 ? -3.443 3.381 1.873 1.00 97.19 110 PHE A O 1
ATOM 863 N N . VAL A 1 111 ? -1.962 3.801 0.244 1.00 95.38 111 VAL A N 1
ATOM 864 C CA . VAL A 1 111 ? -2.812 4.808 -0.418 1.00 95.38 111 VAL A CA 1
ATOM 865 C C . VAL A 1 111 ? -4.097 4.176 -0.965 1.00 95.38 111 VAL A C 1
ATOM 867 O O . VAL A 1 111 ? -5.189 4.720 -0.767 1.00 95.38 111 VAL A O 1
ATOM 870 N N . LEU A 1 112 ? -3.986 3.022 -1.631 1.00 94.94 112 LEU A N 1
ATOM 871 C CA . LEU A 1 112 ? -5.128 2.268 -2.156 1.00 94.94 112 LEU A CA 1
ATOM 872 C C . LEU A 1 112 ? -6.023 1.745 -1.023 1.00 94.94 112 LEU A C 1
ATOM 874 O O . LEU A 1 112 ? -7.255 1.867 -1.074 1.00 94.94 112 LEU A O 1
ATOM 878 N N . LEU A 1 113 ? -5.389 1.208 0.019 1.00 96.44 113 LEU A N 1
ATOM 879 C CA . LEU A 1 113 ? -6.040 0.592 1.164 1.00 96.44 113 LEU A CA 1
ATOM 880 C C . LEU A 1 113 ? -6.845 1.589 2.002 1.00 96.44 113 LEU A C 1
ATOM 882 O O . LEU A 1 113 ? -7.907 1.229 2.503 1.00 96.44 113 LEU A O 1
ATOM 886 N N . HIS A 1 114 ? -6.408 2.848 2.107 1.00 94.44 114 HIS A N 1
ATOM 887 C CA . HIS A 1 114 ? -7.030 3.863 2.968 1.00 94.44 114 HIS A CA 1
ATOM 888 C C . HIS A 1 114 ? -8.556 3.987 2.788 1.00 94.44 114 HIS A C 1
ATOM 890 O O . HIS A 1 114 ? -9.281 4.252 3.739 1.00 94.44 114 HIS A O 1
ATOM 896 N N . SER A 1 115 ? -9.074 3.769 1.572 1.00 91.88 115 SER A N 1
ATOM 897 C CA . SER A 1 115 ? -10.520 3.830 1.286 1.00 91.88 115 SER A CA 1
ATOM 898 C C . SER A 1 115 ? -11.340 2.632 1.787 1.00 91.88 115 SER A C 1
ATOM 900 O O . SER A 1 115 ? -12.569 2.682 1.760 1.00 91.88 115 SER A O 1
ATOM 902 N N . LYS A 1 116 ? -10.674 1.547 2.183 1.00 94.62 116 LYS A N 1
ATOM 903 C CA . LYS A 1 116 ? -11.275 0.286 2.635 1.00 94.62 116 LYS A CA 1
ATOM 904 C C . LYS A 1 116 ? -11.234 0.117 4.147 1.00 94.62 116 LYS A C 1
ATOM 906 O O . LYS A 1 116 ? -11.956 -0.721 4.673 1.00 94.62 116 LYS A O 1
ATOM 911 N N . LEU A 1 117 ? -10.408 0.906 4.824 1.00 95.19 117 LEU A N 1
ATOM 912 C CA . LEU A 1 117 ? -10.259 0.865 6.268 1.00 95.19 117 LEU A CA 1
ATOM 913 C C . LEU A 1 117 ? -11.430 1.566 6.960 1.00 95.19 117 LEU A C 1
ATOM 915 O O . LEU A 1 117 ? -11.974 2.558 6.468 1.00 95.19 117 LEU A O 1
ATOM 919 N N . ASN A 1 118 ? -11.792 1.066 8.141 1.00 94.56 118 ASN A N 1
ATOM 920 C CA . ASN A 1 118 ? -12.627 1.832 9.057 1.00 94.56 118 ASN A CA 1
ATOM 921 C C . ASN A 1 118 ? -11.837 3.042 9.588 1.00 94.56 118 ASN A C 1
ATOM 923 O O . ASN A 1 118 ? -10.620 3.129 9.442 1.00 94.56 118 ASN A O 1
ATOM 927 N N . LYS A 1 119 ? -12.532 3.986 10.227 1.00 94.81 119 LYS A N 1
ATOM 928 C CA . LYS A 1 119 ? -11.914 5.232 10.696 1.00 94.81 119 LYS A CA 1
ATOM 929 C C . LYS A 1 119 ? -10.716 5.002 11.632 1.00 94.81 119 LYS A C 1
ATOM 931 O O . LYS A 1 119 ? -9.720 5.695 11.486 1.00 94.81 119 LYS A O 1
ATOM 936 N N . GLN A 1 120 ? -10.820 4.061 12.571 1.00 95.31 120 GLN A N 1
ATOM 937 C CA . GLN A 1 120 ? -9.768 3.817 13.564 1.00 95.31 120 GLN A CA 1
ATOM 938 C C . GLN A 1 120 ? -8.518 3.224 12.905 1.00 95.31 120 GLN A C 1
ATOM 940 O O . GLN A 1 120 ? -7.418 3.737 13.090 1.00 95.31 120 GLN A O 1
ATOM 945 N N . ASP A 1 121 ? -8.696 2.215 12.054 1.00 95.94 121 ASP A N 1
ATOM 946 C CA . ASP A 1 121 ? -7.583 1.590 11.338 1.00 95.94 121 ASP A CA 1
ATOM 947 C C . ASP A 1 121 ? -6.958 2.541 10.319 1.00 95.94 121 ASP A C 1
ATOM 949 O O . ASP A 1 121 ? -5.745 2.543 10.135 1.00 95.94 121 ASP A O 1
ATOM 953 N N . ALA A 1 122 ? -7.769 3.378 9.668 1.00 95.69 122 ALA A N 1
ATOM 954 C CA . ALA A 1 122 ? -7.272 4.397 8.755 1.00 95.69 122 ALA A CA 1
ATOM 955 C C . ALA A 1 122 ? -6.395 5.416 9.488 1.00 95.69 122 ALA A C 1
ATOM 957 O O . ALA A 1 122 ? -5.341 5.776 8.973 1.00 95.69 122 ALA A O 1
ATOM 958 N N . GLU A 1 123 ? -6.803 5.869 10.675 1.00 94.94 123 GLU A N 1
ATOM 959 C CA . GLU A 1 123 ? -6.005 6.774 11.508 1.00 94.94 123 GLU A CA 1
ATOM 960 C C . GLU A 1 123 ? -4.688 6.120 11.953 1.00 94.94 123 GLU A C 1
ATOM 962 O O . GLU A 1 123 ? -3.650 6.775 11.919 1.00 94.94 123 GLU A O 1
ATOM 967 N N . LEU A 1 124 ? -4.712 4.830 12.299 1.00 96.00 124 LEU A N 1
ATOM 968 C CA . LEU A 1 124 ? -3.536 4.096 12.771 1.00 96.00 124 LEU A CA 1
ATOM 969 C C . LEU A 1 124 ? -2.544 3.732 11.653 1.00 96.00 124 LEU A C 1
ATOM 971 O O . LEU A 1 124 ? -1.332 3.806 11.849 1.00 96.00 124 LEU A O 1
ATOM 975 N N . LEU A 1 125 ? -3.044 3.317 10.487 1.00 96.94 125 LEU A N 1
ATOM 976 C CA . LEU A 1 125 ? -2.227 2.830 9.369 1.00 96.94 125 LEU A CA 1
ATOM 977 C C . LEU A 1 125 ? -1.821 3.931 8.386 1.00 96.94 125 LEU A C 1
ATOM 979 O O . LEU A 1 125 ? -1.079 3.661 7.440 1.00 96.94 125 LEU A O 1
ATOM 983 N N . SER A 1 126 ? -2.297 5.163 8.570 1.00 94.38 126 SER A N 1
ATOM 984 C CA . SER A 1 126 ? -1.912 6.28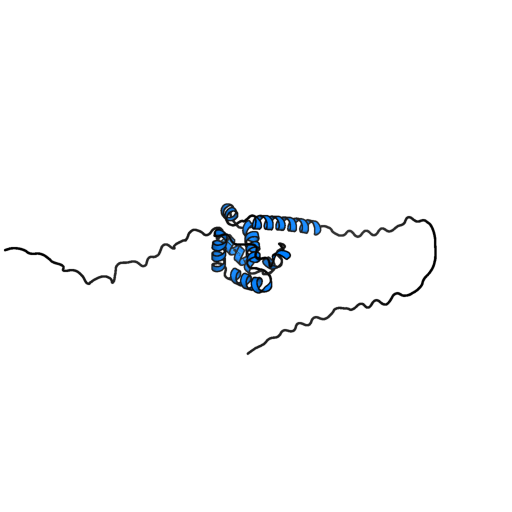5 7.714 1.00 94.38 126 SER A CA 1
ATOM 985 C C . SER A 1 126 ? -0.728 7.052 8.280 1.00 94.38 126 SER A C 1
ATOM 987 O O . SER A 1 126 ? -0.608 7.276 9.479 1.00 94.38 126 SER A O 1
ATOM 989 N N . THR A 1 127 ? 0.104 7.556 7.376 1.00 95.38 127 THR A N 1
ATOM 990 C CA . THR A 1 127 ? 1.150 8.537 7.672 1.00 95.38 127 THR A CA 1
ATOM 991 C C . THR A 1 127 ? 0.881 9.821 6.886 1.00 95.38 127 THR A C 1
ATOM 993 O O . THR A 1 127 ? 0.137 9.790 5.897 1.00 95.38 127 THR A O 1
ATOM 996 N N . PRO A 1 128 ? 1.491 10.962 7.260 1.00 93.88 128 PRO A N 1
ATOM 997 C CA . PRO A 1 128 ? 1.375 12.195 6.481 1.00 93.88 128 PRO A CA 1
ATOM 998 C C . PRO A 1 128 ? 1.731 12.000 4.999 1.00 93.88 128 PRO A C 1
ATOM 1000 O O . PRO A 1 128 ? 1.043 12.526 4.130 1.00 93.88 128 PRO A O 1
ATOM 1003 N N . GLN A 1 129 ? 2.739 11.171 4.711 1.00 92.38 129 GLN A N 1
ATOM 1004 C CA . GLN A 1 129 ? 3.161 10.833 3.349 1.00 92.38 129 GLN A CA 1
ATOM 1005 C C . GLN A 1 129 ? 2.063 10.087 2.571 1.00 92.38 129 GLN A C 1
ATOM 1007 O O . GLN A 1 129 ? 1.825 10.400 1.408 1.00 92.38 129 GLN A O 1
ATOM 1012 N N . ILE A 1 130 ? 1.361 9.134 3.203 1.00 93.94 130 ILE A N 1
ATOM 1013 C CA . ILE A 1 130 ? 0.232 8.413 2.584 1.00 93.94 130 ILE A CA 1
ATOM 1014 C C . ILE A 1 130 ? -0.933 9.364 2.303 1.00 93.94 130 ILE A C 1
ATOM 1016 O O . ILE A 1 130 ? -1.540 9.305 1.233 1.00 93.94 130 ILE A O 1
ATOM 1020 N N . LEU A 1 131 ? -1.257 10.247 3.249 1.00 94.56 131 LEU A N 1
ATOM 1021 C CA . LEU A 1 131 ? -2.364 11.191 3.086 1.00 94.56 131 LEU A CA 1
ATOM 1022 C C . LEU A 1 131 ? -2.082 12.208 1.978 1.00 94.56 131 LEU A C 1
ATOM 1024 O O . LEU A 1 131 ? -2.958 12.451 1.149 1.00 94.56 131 LEU A O 1
ATOM 1028 N N . GLN A 1 132 ? -0.857 12.734 1.921 1.00 92.69 132 GLN A N 1
ATOM 1029 C CA . GLN A 1 132 ? -0.421 13.631 0.853 1.00 92.69 132 GLN A CA 1
ATOM 1030 C C . GLN A 1 132 ? -0.494 12.937 -0.512 1.00 92.69 132 GLN A C 1
ATOM 1032 O O . GLN A 1 132 ? -1.133 13.436 -1.435 1.00 92.69 132 GLN A O 1
ATOM 1037 N N . ALA A 1 133 ? 0.083 11.739 -0.617 1.00 91.25 133 ALA A N 1
ATOM 1038 C CA . ALA A 1 133 ? 0.031 10.913 -1.818 1.00 91.25 133 ALA A CA 1
ATOM 1039 C C . ALA A 1 133 ? -1.424 10.687 -2.286 1.00 91.25 133 ALA A C 1
ATOM 1041 O O . ALA A 1 133 ? -1.761 10.822 -3.465 1.00 91.25 133 ALA A O 1
ATOM 1042 N N . ARG A 1 134 ? -2.333 10.411 -1.348 1.00 92.38 134 ARG A N 1
ATOM 1043 C CA . ARG A 1 134 ? -3.756 10.236 -1.646 1.00 92.38 134 ARG A CA 1
ATOM 1044 C C . ARG A 1 134 ? -4.422 11.518 -2.149 1.00 92.38 134 ARG A C 1
ATOM 1046 O O . ARG A 1 134 ? -5.249 11.448 -3.059 1.00 92.38 134 ARG A O 1
ATOM 1053 N N . GLU A 1 135 ? -4.099 12.666 -1.567 1.00 92.25 135 GLU A N 1
ATOM 1054 C CA . GLU A 1 135 ? -4.614 13.959 -2.017 1.00 92.25 135 GLU A CA 1
ATOM 1055 C C . GLU A 1 135 ? -4.167 14.268 -3.451 1.00 92.25 135 GLU A C 1
ATOM 1057 O O . GLU A 1 135 ? -5.003 14.578 -4.302 1.00 92.25 135 GLU A O 1
ATOM 1062 N N . GLU A 1 136 ? -2.882 14.096 -3.751 1.00 89.12 136 GLU A N 1
ATOM 1063 C CA . GLU A 1 136 ? -2.328 14.303 -5.091 1.00 89.12 136 GLU A CA 1
ATOM 1064 C C . GLU A 1 136 ? -2.977 13.378 -6.130 1.00 89.12 136 GLU A C 1
ATOM 1066 O O . GLU A 1 136 ? -3.326 13.808 -7.235 1.00 89.12 136 GLU A O 1
ATOM 1071 N N . LEU A 1 137 ? -3.238 12.119 -5.759 1.00 88.50 137 LEU A N 1
ATOM 1072 C CA . LEU A 1 137 ? -3.969 11.178 -6.604 1.00 88.50 137 LEU A CA 1
ATOM 1073 C C . LEU A 1 137 ? -5.378 11.694 -6.917 1.00 88.50 137 LEU A C 1
ATOM 1075 O O . LEU A 1 137 ? -5.799 11.688 -8.076 1.00 88.50 137 LEU A O 1
ATOM 1079 N N . LEU A 1 138 ? -6.109 12.173 -5.908 1.00 89.25 138 LEU A N 1
ATOM 1080 C CA . LEU A 1 138 ? -7.456 12.713 -6.098 1.00 89.25 138 LEU A CA 1
ATOM 1081 C C . LEU A 1 138 ? -7.446 13.970 -6.979 1.00 89.25 138 LEU A C 1
ATOM 1083 O O . LEU A 1 138 ? -8.303 14.105 -7.856 1.00 89.25 138 LEU A O 1
ATOM 1087 N N . GLN A 1 139 ? -6.466 14.858 -6.806 1.00 87.88 139 GLN A N 1
ATOM 1088 C CA . GLN A 1 139 ? -6.296 16.047 -7.646 1.00 87.88 139 GLN A CA 1
ATOM 1089 C C . GLN A 1 139 ? -5.971 15.683 -9.107 1.00 87.88 139 GLN A C 1
ATOM 1091 O O . GLN A 1 139 ? -6.549 16.251 -10.044 1.00 87.88 139 GLN A O 1
ATOM 1096 N N . SER A 1 140 ? -5.098 14.695 -9.322 1.00 84.44 140 SER A N 1
ATOM 1097 C CA . SER A 1 140 ? -4.745 14.183 -10.653 1.00 84.44 140 SER A CA 1
ATOM 1098 C C . SER A 1 140 ? -5.967 13.615 -11.385 1.00 84.44 140 SER A C 1
ATOM 1100 O O . SER A 1 140 ? -6.231 13.960 -12.543 1.00 84.44 140 SER A O 1
ATOM 1102 N N . LEU A 1 141 ? -6.793 12.829 -10.687 1.00 83.56 141 LEU A N 1
ATOM 1103 C CA . LEU A 1 141 ? -8.033 12.281 -11.241 1.00 83.56 141 LEU A CA 1
ATOM 1104 C C . LEU A 1 141 ? -9.040 13.375 -11.625 1.00 83.56 141 LEU A C 1
ATOM 1106 O O . LEU A 1 141 ? -9.643 13.305 -12.699 1.00 83.56 141 LEU A O 1
ATOM 1110 N N . GLN A 1 142 ? -9.194 14.412 -10.797 1.00 82.88 142 GLN A N 1
ATOM 1111 C CA . GLN A 1 142 ? -10.067 15.549 -11.113 1.00 82.88 142 GLN A CA 1
ATOM 1112 C C . GLN A 1 142 ? -9.587 16.321 -12.349 1.00 82.88 142 GLN A C 1
ATOM 1114 O O . GLN A 1 142 ? -10.397 16.714 -13.190 1.00 82.88 142 GLN A O 1
ATOM 1119 N N . THR A 1 143 ? -8.275 16.512 -12.489 1.00 80.19 143 THR A N 1
ATOM 1120 C CA . THR A 1 143 ? -7.680 17.217 -13.633 1.00 80.19 143 THR A CA 1
ATOM 1121 C C . THR A 1 143 ? -7.846 16.421 -14.930 1.00 80.19 143 THR A C 1
ATOM 1123 O O . THR A 1 143 ? -8.189 16.994 -15.967 1.00 80.19 143 THR A O 1
ATOM 1126 N N . LYS A 1 144 ? -7.680 15.091 -14.878 1.00 74.25 144 LYS A N 1
ATOM 1127 C CA . LYS A 1 144 ? -7.885 14.215 -16.042 1.00 74.25 144 LYS A CA 1
ATOM 1128 C C . LYS A 1 144 ? -9.342 14.204 -16.509 1.00 74.25 144 LYS A C 1
ATOM 1130 O O . LYS A 1 144 ? -9.590 14.232 -17.711 1.00 74.25 144 LYS A O 1
ATOM 1135 N N . ASN A 1 145 ? -10.298 14.222 -15.579 1.00 72.19 145 ASN A N 1
ATOM 1136 C CA . ASN A 1 145 ? -11.723 14.255 -15.914 1.00 72.19 145 ASN A CA 1
ATOM 1137 C C . ASN A 1 145 ? -12.135 15.564 -16.619 1.00 72.19 145 ASN A C 1
ATOM 1139 O O . ASN A 1 145 ? -12.934 15.540 -17.547 1.00 72.19 145 ASN A O 1
ATOM 1143 N N . LYS A 1 146 ? -11.540 16.704 -16.242 1.00 68.94 146 LYS A N 1
ATOM 1144 C CA . LYS A 1 146 ? -11.810 17.999 -16.895 1.00 68.94 146 LYS A CA 1
ATOM 1145 C C . LYS A 1 146 ? -11.290 18.061 -18.337 1.00 68.94 146 LYS A C 1
ATOM 1147 O O . LYS A 1 146 ? -11.968 18.607 -19.194 1.00 68.94 146 LYS A O 1
ATOM 1152 N N . ARG A 1 147 ? -10.125 17.464 -18.619 1.00 57.94 147 ARG A N 1
ATOM 1153 C CA . ARG A 1 147 ? -9.511 17.460 -19.964 1.00 57.94 147 ARG A CA 1
ATOM 1154 C C . ARG A 1 147 ? -10.151 16.449 -20.930 1.00 57.94 147 ARG A C 1
ATOM 1156 O O . ARG A 1 147 ? -10.050 16.611 -22.136 1.00 57.94 147 ARG A O 1
ATOM 1163 N N . GLY A 1 148 ? -10.806 15.404 -20.419 1.00 48.75 148 GLY A N 1
ATOM 1164 C CA . GLY A 1 148 ? -11.517 14.413 -21.241 1.00 48.75 148 GLY A CA 1
ATOM 1165 C C . GLY A 1 148 ? -12.887 14.872 -21.762 1.00 48.75 148 GLY A C 1
ATOM 1166 O O . GLY A 1 148 ? -13.531 14.119 -22.485 1.00 48.75 148 GLY A O 1
ATOM 1167 N N . SER A 1 149 ? -13.332 16.077 -21.388 1.00 49.72 149 SER A N 1
ATOM 1168 C CA . SER A 1 149 ? -14.653 16.639 -21.701 1.00 49.72 149 SER A CA 1
ATOM 1169 C C . SER A 1 149 ? -14.575 17.870 -22.620 1.00 49.72 149 SER A C 1
ATOM 1171 O O . SER A 1 149 ? -15.440 18.740 -22.556 1.00 49.72 149 SER A O 1
ATOM 1173 N N . GLU A 1 150 ? -13.553 17.965 -23.468 1.00 43.03 150 GLU A N 1
ATOM 1174 C CA . GLU A 1 150 ? -13.481 18.973 -24.532 1.00 43.03 150 GLU A CA 1
ATOM 1175 C C . GLU A 1 150 ? -13.498 18.247 -25.885 1.00 43.03 150 GLU A C 1
ATOM 1177 O O . GLU A 1 150 ? -12.511 17.648 -26.312 1.00 43.03 150 GLU A O 1
ATOM 1182 N N . VAL A 1 151 ? -14.668 18.245 -26.530 1.00 43.72 151 VAL A N 1
ATOM 1183 C CA . VAL A 1 151 ? -14.816 17.923 -27.955 1.00 43.72 151 VAL A CA 1
ATOM 1184 C C . VAL A 1 151 ? -14.130 19.052 -28.734 1.00 43.72 151 VAL A C 1
ATOM 1186 O O . VAL A 1 151 ? -14.445 20.211 -28.460 1.00 43.72 151 VAL A O 1
ATOM 1189 N N . PRO A 1 152 ? -13.211 18.782 -29.680 1.00 44.12 152 PRO A N 1
ATOM 1190 C CA . PRO A 1 152 ? -12.679 19.837 -30.525 1.00 44.12 152 PRO A CA 1
ATOM 1191 C C . PRO A 1 152 ? -13.755 20.205 -31.548 1.00 44.12 152 PRO A C 1
ATOM 1193 O O . PRO A 1 152 ? -13.990 19.461 -32.498 1.00 44.12 152 PRO A O 1
ATOM 1196 N N . GLU A 1 153 ? -14.433 21.331 -31.336 1.00 39.09 153 GLU A N 1
ATOM 1197 C CA . GLU A 1 153 ? -15.159 21.997 -32.413 1.00 39.09 153 GLU A CA 1
ATOM 1198 C C . GLU A 1 153 ? -14.125 22.605 -33.364 1.00 39.09 153 GLU A C 1
ATOM 1200 O O . GLU A 1 153 ? -13.388 23.538 -33.040 1.00 39.09 153 GLU A O 1
ATOM 1205 N N . GLU A 1 154 ? -14.032 21.976 -34.529 1.00 46.53 154 GLU A N 1
ATOM 1206 C CA . GLU A 1 154 ? -13.413 22.511 -35.726 1.00 46.53 154 GLU A CA 1
ATOM 1207 C C . GLU A 1 154 ? -14.179 23.771 -36.147 1.00 46.53 154 GLU A C 1
ATOM 1209 O O . GLU A 1 154 ? -15.322 23.677 -36.575 1.00 46.53 154 GLU A O 1
ATOM 1214 N N . GLU A 1 155 ? -13.554 24.944 -36.074 1.00 39.00 155 GLU A N 1
ATOM 1215 C CA . GLU A 1 155 ? -14.022 26.131 -36.795 1.00 39.00 155 GLU A CA 1
ATOM 1216 C C . GLU A 1 155 ? -12.808 26.790 -37.464 1.00 39.00 155 GLU A C 1
ATOM 1218 O O . GLU A 1 155 ? -12.030 27.539 -36.865 1.00 39.00 155 GLU A O 1
ATOM 1223 N N . GLU A 1 156 ? -12.633 26.457 -38.745 1.00 45.19 156 GLU A N 1
ATOM 1224 C CA . GLU A 1 156 ? -11.948 27.303 -39.715 1.00 45.19 156 GLU A CA 1
ATOM 1225 C C . GLU A 1 156 ? -12.565 28.708 -39.694 1.00 45.19 156 GLU A C 1
ATOM 1227 O O . GLU A 1 156 ? -13.750 28.879 -39.966 1.00 45.19 156 GLU A O 1
ATOM 1232 N N . SER A 1 157 ? -11.756 29.756 -39.530 1.00 40.78 157 SER A N 1
ATOM 1233 C CA . SER A 1 157 ? -12.117 31.038 -40.137 1.00 40.78 157 SER A CA 1
ATOM 1234 C C . SER A 1 157 ? -10.898 31.901 -40.424 1.00 40.78 157 SER A C 1
ATOM 1236 O O . SER A 1 157 ? -10.286 32.526 -39.559 1.00 40.78 157 SER A O 1
ATOM 1238 N N . SER A 1 158 ? -10.545 31.909 -41.704 1.00 40.16 158 SER A N 1
ATOM 1239 C CA . SER A 1 158 ? -9.618 32.849 -42.321 1.00 40.16 158 SER A CA 1
ATOM 1240 C C . SER A 1 158 ? -10.176 34.281 -42.280 1.00 40.16 158 SER A C 1
ATOM 1242 O O . SER A 1 158 ? -11.370 34.453 -42.513 1.00 40.16 158 SER A O 1
ATOM 1244 N N . LYS A 1 159 ? -9.302 35.301 -42.142 1.00 38.72 159 LYS A N 1
ATOM 1245 C CA . LYS A 1 159 ? -9.142 36.452 -43.082 1.00 38.72 159 LYS A CA 1
ATOM 1246 C C . LYS A 1 159 ? -8.690 37.785 -42.429 1.00 38.72 159 LYS A C 1
ATOM 1248 O O . LYS A 1 159 ? -9.457 38.475 -41.777 1.00 38.72 159 LYS A O 1
ATOM 1253 N N . THR A 1 160 ? -7.442 38.151 -42.753 1.00 34.88 160 THR A N 1
ATOM 1254 C CA . THR A 1 160 ? -6.923 39.449 -43.265 1.00 34.88 160 THR A CA 1
ATOM 1255 C C . THR A 1 160 ? -7.203 40.789 -42.562 1.00 34.88 160 THR A C 1
ATOM 1257 O O . THR A 1 160 ? -8.314 41.302 -42.629 1.00 34.88 160 THR A O 1
ATOM 1260 N N . VAL A 1 161 ? -6.111 41.490 -42.197 1.00 38.25 161 VAL A N 1
ATOM 1261 C CA . VAL A 1 161 ? -5.904 42.939 -42.450 1.00 38.25 161 VAL A CA 1
ATOM 1262 C C . VAL A 1 161 ? -4.453 43.167 -42.931 1.00 38.25 161 VAL A C 1
ATOM 1264 O O . VAL A 1 161 ? -3.542 42.445 -42.541 1.00 38.25 161 VAL A O 1
ATOM 1267 N N . ILE A 1 162 ? -4.279 44.118 -43.852 1.00 41.50 162 ILE A N 1
ATOM 1268 C CA . ILE A 1 162 ? -3.168 44.330 -44.802 1.00 41.50 162 ILE A CA 1
ATOM 1269 C C . ILE A 1 162 ? -2.465 45.669 -44.480 1.00 41.50 162 ILE A C 1
ATOM 1271 O O . ILE A 1 162 ? -3.112 46.548 -43.913 1.00 41.50 162 ILE A O 1
ATOM 1275 N N . MET A 1 163 ? -1.248 45.860 -45.031 1.00 33.94 163 MET A N 1
ATOM 1276 C CA . MET A 1 163 ? -0.595 47.141 -45.429 1.00 33.94 163 MET A CA 1
ATOM 1277 C C . MET A 1 163 ? 0.291 47.817 -44.349 1.00 33.94 163 MET A C 1
ATOM 1279 O O . MET A 1 163 ? -0.174 48.032 -43.242 1.00 33.94 163 MET A O 1
ATOM 1283 N N . SER A 1 164 ? 1.543 48.263 -44.546 1.00 35.06 164 SER A N 1
ATOM 1284 C CA . SER A 1 164 ? 2.489 48.341 -45.678 1.00 35.06 164 SER A CA 1
ATOM 1285 C C . SER A 1 164 ? 3.875 48.779 -45.160 1.00 35.06 164 SER A C 1
ATOM 1287 O O . SER A 1 164 ? 3.923 49.605 -44.254 1.00 35.06 164 SER A O 1
ATOM 1289 N N . SER A 1 165 ? 4.971 48.334 -45.792 1.00 34.50 165 SER A N 1
ATOM 1290 C CA . SER A 1 165 ? 6.104 49.166 -46.276 1.00 34.50 165 SER A CA 1
ATOM 1291 C C . SER A 1 165 ? 7.298 48.278 -46.682 1.00 34.50 165 SER A C 1
ATOM 1293 O O . SER A 1 165 ? 7.645 47.340 -45.975 1.00 34.50 165 SER A O 1
ATOM 1295 N N . ALA A 1 166 ? 7.886 48.575 -47.843 1.00 40.94 166 ALA A N 1
ATOM 1296 C CA . ALA A 1 166 ? 8.769 47.740 -48.672 1.00 40.94 166 ALA A CA 1
ATOM 1297 C C . ALA A 1 166 ? 10.296 47.987 -48.430 1.00 40.94 166 ALA A C 1
ATOM 1299 O O . ALA A 1 166 ? 10.639 48.576 -47.408 1.00 40.94 166 ALA A O 1
ATOM 1300 N N . PRO A 1 167 ? 11.223 47.644 -49.361 1.00 43.00 167 PRO A N 1
ATOM 1301 C CA . PRO A 1 167 ? 11.810 46.312 -49.614 1.00 43.00 167 PRO A CA 1
ATOM 1302 C C . PRO A 1 167 ? 13.364 46.332 -49.600 1.00 43.00 167 PRO A C 1
ATOM 1304 O O . PRO A 1 167 ? 13.940 47.412 -49.661 1.00 43.00 167 PRO A O 1
ATOM 1307 N N . SER A 1 168 ? 14.052 45.174 -49.610 1.00 33.38 168 SER A N 1
ATOM 1308 C CA . SER A 1 168 ? 15.340 44.969 -50.329 1.00 33.38 168 SER A CA 1
ATOM 1309 C C . SER A 1 168 ? 15.829 43.507 -50.310 1.00 33.38 168 SER A C 1
ATOM 1311 O O . SER A 1 168 ? 15.969 42.904 -49.253 1.00 33.38 168 SER A O 1
ATOM 1313 N N . GLU A 1 169 ? 16.096 43.018 -51.526 1.00 38.09 169 GLU A N 1
ATOM 1314 C CA . GLU A 1 169 ? 17.124 42.061 -51.984 1.00 38.09 169 GLU A CA 1
ATOM 1315 C C . GLU A 1 169 ? 17.185 40.603 -51.475 1.00 38.09 169 GLU A C 1
ATOM 1317 O O . GLU A 1 169 ? 17.745 40.259 -50.440 1.00 38.09 169 GLU A O 1
ATOM 1322 N N . GLU A 1 170 ? 16.647 39.727 -52.330 1.00 34.59 170 GLU A N 1
ATOM 1323 C CA . GLU A 1 170 ? 17.335 38.622 -53.023 1.00 34.59 170 GLU A CA 1
ATOM 1324 C C . GLU A 1 170 ? 18.598 38.003 -52.386 1.00 34.59 170 GLU A C 1
ATOM 1326 O O . GLU A 1 170 ? 19.709 38.510 -52.524 1.00 34.59 170 GLU A O 1
ATOM 1331 N N . LYS A 1 171 ? 18.458 36.764 -51.887 1.00 39.56 171 LYS A N 1
ATOM 1332 C CA . LYS A 1 171 ? 19.432 35.706 -52.192 1.00 39.56 171 LYS A CA 1
ATOM 1333 C C . LYS A 1 171 ? 18.796 34.315 -52.180 1.00 39.56 171 LYS A C 1
ATOM 1335 O O . LYS A 1 171 ? 18.261 33.841 -51.184 1.00 39.56 171 LYS A O 1
ATOM 1340 N N . VAL A 1 172 ? 18.892 33.685 -53.342 1.00 35.50 172 VAL A N 1
ATOM 1341 C CA . VAL A 1 172 ? 18.560 32.300 -53.686 1.00 35.50 172 VAL A CA 1
ATOM 1342 C C . VAL A 1 172 ? 19.435 31.316 -52.885 1.00 35.50 172 VAL A C 1
ATOM 1344 O O . VAL A 1 172 ? 20.613 31.607 -52.680 1.00 35.50 172 VAL A O 1
ATOM 1347 N N . ILE A 1 173 ? 18.879 30.152 -52.491 1.00 38.41 173 ILE A N 1
ATOM 1348 C CA . ILE A 1 173 ? 19.406 28.769 -52.685 1.00 38.41 173 ILE A CA 1
ATOM 1349 C C . ILE A 1 173 ? 18.792 27.769 -51.657 1.00 38.41 173 ILE A C 1
ATOM 1351 O O . ILE A 1 173 ? 19.072 27.838 -50.467 1.00 38.41 173 ILE A O 1
ATOM 1355 N N . GLN A 1 174 ? 18.043 26.793 -52.208 1.00 39.97 174 GLN A N 1
ATOM 1356 C CA . GLN A 1 174 ? 17.761 25.394 -51.783 1.00 39.97 174 GLN A CA 1
ATOM 1357 C C . GLN A 1 174 ? 16.832 25.049 -50.592 1.00 39.97 174 GLN A C 1
ATOM 1359 O O . GLN A 1 174 ? 17.142 25.343 -49.443 1.00 39.97 174 GLN A O 1
ATOM 1364 N N . PRO A 1 175 ? 15.808 24.202 -50.844 1.00 35.88 175 PRO A N 1
ATOM 1365 C CA . PRO A 1 175 ? 15.305 23.221 -49.883 1.00 35.88 175 PRO A CA 1
ATOM 1366 C C . PRO A 1 175 ? 15.703 21.787 -50.289 1.00 35.88 175 PRO A C 1
ATOM 1368 O O . PRO A 1 175 ? 15.350 21.303 -51.366 1.00 35.88 175 PRO A O 1
ATOM 1371 N N . SER A 1 176 ? 16.435 21.088 -49.420 1.00 37.78 176 SER A N 1
ATOM 1372 C CA . SER A 1 176 ? 16.741 19.663 -49.570 1.00 37.78 176 SER A CA 1
ATOM 1373 C C . SER A 1 176 ? 15.622 18.788 -48.992 1.00 37.78 176 SER A C 1
ATOM 1375 O O . SER A 1 176 ? 15.343 18.833 -47.798 1.00 37.78 176 SER A O 1
ATOM 1377 N N . SER A 1 177 ? 15.021 18.018 -49.899 1.00 36.78 177 SER A N 1
ATOM 1378 C CA . SER A 1 177 ? 14.297 16.742 -49.795 1.00 36.78 177 SER A CA 1
ATOM 1379 C C . SER A 1 177 ? 13.811 16.233 -48.429 1.00 36.78 177 SER A C 1
ATOM 1381 O O . SER A 1 177 ? 14.583 15.839 -47.560 1.00 36.78 177 SER A O 1
ATOM 1383 N N . ILE A 1 178 ? 12.489 16.079 -48.359 1.00 47.38 178 ILE A N 1
ATOM 1384 C CA . ILE A 1 178 ? 11.741 15.179 -47.476 1.00 47.38 178 ILE A CA 1
ATOM 1385 C C . ILE A 1 178 ? 12.057 13.724 -47.872 1.00 47.38 178 ILE A C 1
ATOM 1387 O O . ILE A 1 178 ? 11.936 13.376 -49.045 1.00 47.38 178 ILE A O 1
ATOM 1391 N N . GLU A 1 179 ? 12.398 12.863 -46.911 1.00 42.50 179 GLU A N 1
ATOM 1392 C CA . GLU A 1 179 ? 12.272 11.406 -47.051 1.00 42.50 179 GLU A CA 1
ATOM 1393 C C . GLU A 1 179 ? 11.470 10.878 -45.854 1.00 42.50 179 GLU A C 1
ATOM 1395 O O . GLU A 1 179 ? 11.960 10.779 -44.731 1.00 42.50 179 GLU A O 1
ATOM 1400 N N . ASN A 1 180 ? 10.196 10.584 -46.112 1.00 36.16 180 ASN A N 1
ATOM 1401 C CA . ASN A 1 180 ? 9.321 9.847 -45.210 1.00 36.16 180 ASN A CA 1
ATOM 1402 C C . ASN A 1 180 ? 9.760 8.378 -45.192 1.00 36.16 180 ASN A C 1
ATOM 1404 O O . ASN A 1 180 ? 9.874 7.773 -46.259 1.00 36.16 180 ASN A O 1
ATOM 1408 N N . LYS A 1 181 ? 9.938 7.779 -44.007 1.00 43.00 181 LYS A N 1
ATOM 1409 C CA . LYS A 1 181 ? 10.013 6.317 -43.876 1.00 43.00 181 LYS A CA 1
ATOM 1410 C C . LYS A 1 181 ? 8.938 5.772 -42.952 1.00 43.00 181 LYS A C 1
ATOM 1412 O O . LYS A 1 181 ? 8.959 5.975 -41.741 1.00 43.00 181 LYS A O 1
ATOM 1417 N N . ASP A 1 182 ? 8.028 5.052 -43.600 1.00 43.69 182 ASP A N 1
ATOM 1418 C CA . ASP A 1 182 ? 7.114 4.052 -43.065 1.00 43.69 182 ASP A CA 1
ATOM 1419 C C . ASP A 1 182 ? 7.803 3.126 -42.057 1.00 43.69 182 ASP A C 1
ATOM 1421 O O . ASP A 1 182 ? 8.741 2.400 -42.398 1.00 43.69 182 ASP A O 1
ATOM 1425 N N . TRP A 1 183 ? 7.282 3.069 -40.831 1.00 35.62 183 TRP A N 1
ATOM 1426 C CA . TRP A 1 183 ? 7.562 1.969 -39.917 1.00 35.62 183 TRP A CA 1
ATOM 1427 C C . TRP A 1 183 ? 6.413 0.963 -40.014 1.00 35.62 183 TRP A C 1
ATOM 1429 O O . TRP A 1 183 ? 5.342 1.094 -39.428 1.00 35.62 183 TRP A O 1
ATOM 1439 N N . LYS A 1 184 ? 6.633 -0.096 -40.783 1.00 45.78 184 LYS A N 1
ATOM 1440 C CA . LYS A 1 184 ? 5.828 -1.309 -40.691 1.00 45.78 184 LYS A CA 1
ATOM 1441 C C . LYS A 1 184 ? 6.795 -2.472 -40.746 1.00 45.78 184 LYS A C 1
ATOM 1443 O O . LYS A 1 184 ? 7.428 -2.687 -41.774 1.00 45.78 184 LYS A O 1
ATOM 1448 N N . THR A 1 185 ? 6.921 -3.205 -39.644 1.00 47.09 185 THR A N 1
ATOM 1449 C CA . THR A 1 185 ? 6.696 -4.660 -39.602 1.00 47.09 185 THR A CA 1
ATOM 1450 C C . THR A 1 185 ? 7.068 -5.209 -38.225 1.00 47.09 185 THR A C 1
ATOM 1452 O O . THR A 1 185 ? 8.196 -5.105 -37.756 1.00 47.09 185 THR A O 1
ATOM 1455 N N . ARG A 1 186 ? 6.056 -5.808 -37.595 1.00 43.22 186 ARG A N 1
ATOM 1456 C CA . ARG A 1 186 ? 6.125 -6.659 -36.407 1.00 43.22 186 ARG A CA 1
ATOM 1457 C C . ARG A 1 186 ? 7.029 -7.870 -36.661 1.00 43.22 186 ARG A C 1
ATOM 1459 O O . ARG A 1 186 ? 6.845 -8.561 -37.657 1.00 43.22 186 ARG A O 1
ATOM 1466 N N . GLY A 1 187 ? 7.889 -8.195 -35.700 1.00 38.22 187 GLY A N 1
ATOM 1467 C CA . GLY A 1 187 ? 8.579 -9.480 -35.612 1.00 38.22 187 GLY A CA 1
ATOM 1468 C C . GLY A 1 187 ? 8.628 -9.951 -34.162 1.00 38.22 187 GLY A C 1
ATOM 1469 O O . GLY A 1 187 ? 9.535 -9.586 -33.425 1.00 38.22 187 GLY A O 1
ATOM 1470 N N . PHE A 1 188 ? 7.632 -10.737 -33.749 1.00 38.41 188 PHE A N 1
ATOM 1471 C CA . PHE A 1 188 ? 7.675 -11.520 -32.512 1.00 38.41 188 PHE A CA 1
ATOM 1472 C C . PHE A 1 188 ? 8.665 -12.674 -32.712 1.00 38.41 188 PHE A C 1
ATOM 1474 O O . PHE A 1 188 ? 8.446 -13.518 -33.579 1.00 38.41 188 PHE A O 1
ATOM 1481 N N . ILE A 1 189 ? 9.722 -12.745 -31.902 1.00 46.62 189 ILE A N 1
ATOM 1482 C CA . ILE A 1 189 ? 10.549 -13.950 -31.779 1.00 46.62 189 ILE A CA 1
ATOM 1483 C C . ILE A 1 189 ? 10.333 -14.518 -30.380 1.00 46.62 189 ILE A C 1
ATOM 1485 O O . ILE A 1 189 ? 10.869 -14.025 -29.392 1.00 46.62 189 ILE A O 1
ATOM 1489 N N . VAL A 1 190 ? 9.539 -15.586 -30.323 1.00 44.66 190 VAL A N 1
ATOM 1490 C CA . VAL A 1 190 ? 9.468 -16.515 -29.195 1.00 44.66 190 VAL A CA 1
ATOM 1491 C C . VAL A 1 190 ? 10.747 -17.350 -29.212 1.00 44.66 190 VAL A C 1
ATOM 1493 O O . VAL A 1 190 ? 10.972 -18.106 -30.156 1.00 44.66 190 VAL A O 1
ATOM 1496 N N . ARG A 1 191 ? 11.582 -17.253 -28.173 1.00 53.53 191 ARG A N 1
ATOM 1497 C CA . ARG A 1 191 ? 12.598 -18.277 -27.896 1.00 53.53 191 ARG A CA 1
ATOM 1498 C C . ARG A 1 191 ? 12.092 -19.189 -26.791 1.00 53.53 191 ARG A C 1
ATOM 1500 O O . ARG A 1 191 ? 12.035 -18.823 -25.625 1.00 53.53 191 ARG A O 1
ATOM 1507 N N . ARG A 1 192 ? 11.700 -20.385 -27.220 1.00 47.91 192 ARG A N 1
ATOM 1508 C CA . ARG A 1 192 ? 11.424 -21.559 -26.401 1.00 47.91 192 ARG A CA 1
AT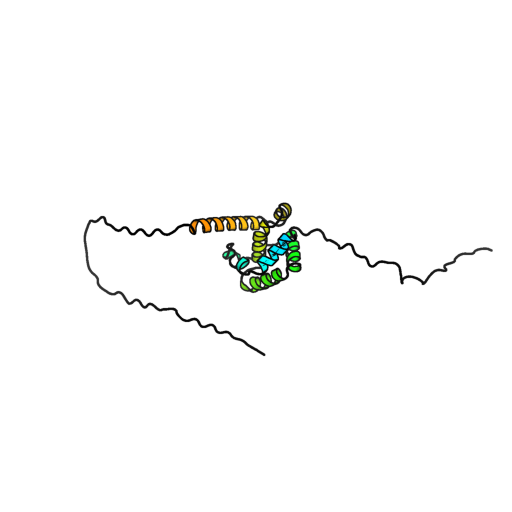OM 1509 C C . ARG A 1 192 ? 12.734 -22.338 -26.315 1.00 47.91 192 ARG A C 1
ATOM 1511 O O . ARG A 1 192 ? 13.190 -22.842 -27.336 1.00 47.91 192 ARG A O 1
ATOM 1518 N N . THR A 1 193 ? 13.329 -22.427 -25.133 1.00 53.19 193 THR A N 1
ATOM 1519 C CA . THR A 1 193 ? 14.439 -23.352 -24.873 1.00 53.19 193 THR A CA 1
ATOM 1520 C C . THR A 1 193 ? 13.878 -24.483 -24.023 1.00 53.19 193 THR A C 1
ATOM 1522 O O . THR A 1 193 ? 13.321 -24.238 -22.956 1.00 53.19 193 THR A O 1
ATOM 1525 N N . GLN A 1 194 ? 13.938 -25.705 -24.546 1.00 59.00 194 GLN A N 1
ATOM 1526 C CA . GLN A 1 194 ? 13.631 -26.932 -23.820 1.00 59.00 194 GLN A CA 1
ATOM 1527 C C . GLN A 1 194 ? 14.899 -27.781 -23.711 1.00 59.00 194 GLN A C 1
ATOM 1529 O O . GLN A 1 194 ? 15.618 -27.894 -24.703 1.00 59.00 194 GLN A O 1
ATOM 1534 N N . PHE A 1 195 ? 15.020 -28.386 -22.523 1.00 51.09 195 PHE A N 1
ATOM 1535 C CA . PHE A 1 195 ? 15.925 -29.436 -22.037 1.00 51.09 195 PHE A CA 1
ATOM 1536 C C . PHE A 1 195 ? 17.417 -29.114 -21.942 1.00 51.09 195 PHE A C 1
ATOM 1538 O O . PHE A 1 195 ? 18.079 -28.921 -22.982 1.00 51.09 195 PHE A O 1
#

pLDDT: mean 73.56, std 24.09, range [33.38, 98.5]

Sequence (195 aa):
MLQSNKAVAEISKIASSLLPFGQGDADEGEPVAGVTEEVVVFVRHISTRPETWLDFPLFISERYADDFELSDAQYVHALSMEHLVPSLSDIKAAICSTDMSEACFWKIYFVLLHSKLNKQDAELLSTPQILQAREELLQSLQTKNKRGSEVPEEEESSKTVIMSSAPSEEKVIQPSSIENKDWKTRGFIVRRTQF

InterPro domains:
  IPR005607 BSD domain [PF03909] (66-121)
  IPR005607 BSD domain [SM00751] (65-117)
  IPR035925 BSD domain superfamily [G3DSA:1.10.3970.10] (33-129)
  IPR035925 BSD domain superfamily [SSF140383] (34-122)

Secondary structure (DSSP, 8-state):
-----------S---SS------------SPPTT--HHHHHHHHHHHT-THHHHT--S-TTTTT----PPPHHHHHHHHHHHHH-HHHHHHHHHHHTTT--HHHHHHHHHHHHTTTS-HHHHHHH--HHHHHHHHHHHHHHHHHHHHTT----------------------------------------------

Organism: Oryza glaberrima (NCBI:txid4538)

Radius of gyration: 35.15 Å; chains: 1; bounding box: 35×97×127 Å

Foldseek 3Di:
DDDDDDDDDDDPDDPPDDDDPPPPPPCPDDPQQLPDPQLLVVLLVVLVPLCLQQVQPPPLPCQAPPPADFDPSLVSVVVVSCVSRVSNVVSLVVCCVPPGPNRSVSLSVLLVSLVVGDPVSNVVRDDPSSVVRNVVSVVVVVVVVVVVPDDDDDDDDDDDDDDDDDDDDDDDDDDDDDDDDDDDDDDDDDDDDDD